Protein AF-A0A4Q4TX69-F1 (afdb_monomer)

Radius of gyration: 21.96 Å; Cα contacts (8 Å, |Δi|>4): 348; chains: 1; bounding box: 50×47×67 Å

Sequence (257 aa):
MPTWGHREPEEFRAAAGADLGRYGSVAAESVDVEGVRQREEDGLFEATAGDRRTRTGKEVIRATGVEHAFPGIPGYAECWVSGIFYCLYYHGQEERGAASGAYWASGDTGAVVPALRVARQAPRMADEIAKFAKAPERARIPRTSTTAWGGTRGVPGSQAEDEASEARCWRGQLGLEPTPAGTTIRAHPPSNQTSALCVFAVGDCAGPMRTATAAPHSGMCTGGSTPSRIQAESYGQRAMFWLCCLMTRNRGKIGWA

Secondary structure (DSSP, 8-state):
-TT-TT--HHHHHHHHHHHHHTTSS-------EEEEEE-TTT--EEEEETTS-EEEES-EEE---------S-TTHHHHBTTTEES-TTTSSSTTTTEEEEEEE-SGGGGSHHHHHHHHHHGGGTEEEEEEE---SS-----SSS-EEE-PPP--TT-S-S-HHHHHS-TTTTTTPPBPTTSSSB--BTTTTB-SSTTEEE-GGGT-S---TTHHHHHHHHHHHHHHHHHHHHHTTPPPTTHHHHHHHHTTT-----

pLDDT: mean 75.39, std 20.97, range [24.08, 96.62]

Nearest PDB structures (foldseek):
  4ntc-assembly1_B  TM=8.315E-01  e=2.233E-16  Aspergillus fumigatus
  7br0-assembly1_A-2  TM=8.580E-01  e=1.621E-15  Aspergillus flavus NRRL3357
  4fk1-assembly2_C  TM=7.798E-01  e=9.271E-10  Bacillus anthracis str. 'Ames Ancestor'
  4fk1-assembly1_B  TM=7.683E-01  e=1.522E-09  Bacillus anthracis str. 'Ames Ancestor'
  2a87-assembly1_B  TM=6.230E-01  e=4.057E-08  Mycobacterium tuberculosis

Solvent-accessible surface area (backbone atoms only — not comparable to full-atom values): 15222 Å² total; per-residue (Å²): 101,87,98,54,75,98,56,62,71,64,58,54,53,51,52,53,51,56,60,50,60,73,69,75,83,63,88,86,78,97,69,58,60,57,39,46,43,72,41,86,90,80,62,34,34,40,35,33,30,75,89,73,48,75,48,78,37,81,59,46,76,45,65,86,39,77,81,84,57,77,70,98,43,74,65,46,78,79,29,48,82,75,39,27,41,79,46,76,86,84,42,45,77,89,47,49,75,30,74,33,28,31,37,38,48,39,43,66,24,47,41,71,68,51,33,51,53,49,64,69,50,48,66,75,23,14,82,37,77,46,79,45,63,86,53,98,85,74,72,77,73,72,92,58,91,52,41,34,33,46,49,53,68,69,64,93,79,63,96,64,69,49,70,68,59,51,48,62,40,43,45,69,64,58,65,52,45,56,35,97,84,63,82,29,42,38,40,43,78,75,46,18,38,35,80,37,85,60,32,29,34,24,26,42,30,27,41,92,63,73,39,88,55,49,22,58,52,42,43,48,39,23,64,64,45,56,54,50,39,58,50,20,57,73,71,76,43,83,35,87,73,55,60,65,58,50,63,67,75,39,82,84,71,75,77,88,127

Foldseek 3Di:
DPPCPPHDPVVVVVVVVVVVVVPVPDDDDDFQWQAWAQDPPPRWIWTQTPVRDIDTGNFAEAAPADDFDFDPAPCGVVCDPVQEAQDCVNDQVVQAAAQEEEEECAAPNVDPVNVVVCVVSVVRRHVYYYYDYDDPPDDHDDPPNYRYYDDGHLDPDPPDPPVVVVSSVNCVNQVFDADPSNQATAADPPQQATLGPSYHYFANRHDPPRDPVRRVNSVVSNVVQNVQCVVCVVVVHDRPPPVVNVVVVPPPDDDDD

Mean predicted aligned error: 10.72 Å

Structure (mmCIF, N/CA/C/O backbone):
data_AF-A0A4Q4TX69-F1
#
_entry.id   AF-A0A4Q4TX69-F1
#
loop_
_atom_site.group_PDB
_atom_site.id
_atom_site.type_symbol
_atom_site.label_atom_id
_atom_site.label_alt_id
_atom_site.label_comp_id
_atom_site.label_asym_id
_atom_site.label_entity_id
_atom_site.label_seq_id
_atom_site.pdbx_PDB_ins_code
_atom_site.Cartn_x
_atom_site.Cartn_y
_atom_site.Cartn_z
_atom_site.occupancy
_atom_site.B_iso_or_equiv
_atom_site.auth_seq_id
_atom_site.auth_comp_id
_atom_site.auth_asym_id
_atom_site.auth_atom_id
_atom_site.pdbx_PDB_model_num
ATOM 1 N N . MET A 1 1 ? 11.731 -9.017 0.593 1.00 81.06 1 MET A N 1
ATOM 2 C CA . MET A 1 1 ? 11.262 -10.112 1.463 1.00 81.06 1 MET A CA 1
ATOM 3 C C . MET A 1 1 ? 12.144 -11.317 1.196 1.00 81.06 1 MET A C 1
ATOM 5 O O . MET A 1 1 ? 12.252 -11.682 0.029 1.00 81.06 1 MET A O 1
ATOM 9 N N . PRO A 1 2 ? 12.836 -11.884 2.200 1.00 88.62 2 PRO A N 1
ATOM 10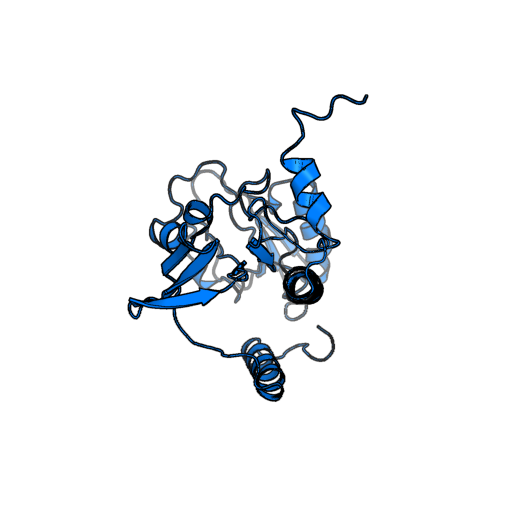 C CA . PRO A 1 2 ? 13.542 -13.155 2.022 1.00 88.62 2 PRO A CA 1
ATOM 11 C C . PRO A 1 2 ? 12.585 -14.217 1.467 1.00 88.62 2 PRO A C 1
ATOM 13 O O . PRO A 1 2 ? 11.393 -14.106 1.719 1.00 88.62 2 PRO A O 1
ATOM 16 N N . THR A 1 3 ? 13.098 -15.193 0.710 1.00 93.00 3 THR A N 1
ATOM 17 C CA . THR A 1 3 ? 12.352 -16.330 0.110 1.00 93.00 3 THR A CA 1
ATOM 18 C C . THR A 1 3 ? 11.303 -16.013 -0.971 1.00 93.00 3 THR A C 1
ATOM 20 O O . THR A 1 3 ? 10.758 -16.939 -1.568 1.00 93.00 3 THR A O 1
ATOM 23 N N . TRP A 1 4 ? 11.066 -14.737 -1.291 1.00 93.56 4 TRP A N 1
ATOM 24 C CA . TRP A 1 4 ? 10.029 -14.291 -2.241 1.00 93.56 4 TRP A CA 1
ATOM 25 C C . TRP A 1 4 ? 10.571 -13.637 -3.527 1.00 93.56 4 TRP A C 1
ATOM 27 O O . TRP A 1 4 ? 9.858 -12.887 -4.186 1.00 93.56 4 TRP A O 1
ATOM 37 N N . GLY A 1 5 ? 11.836 -13.869 -3.889 1.00 90.75 5 GLY A N 1
ATOM 38 C CA . GLY A 1 5 ? 12.382 -13.378 -5.163 1.00 90.75 5 GLY A CA 1
ATOM 39 C C . GLY A 1 5 ? 11.758 -14.096 -6.367 1.00 90.75 5 GLY A C 1
ATOM 40 O O . GLY A 1 5 ? 11.587 -15.309 -6.306 1.00 90.75 5 GLY A O 1
ATOM 41 N N . HIS A 1 6 ? 11.445 -13.357 -7.439 1.00 91.00 6 HIS A N 1
ATOM 42 C CA . HIS A 1 6 ? 10.856 -13.868 -8.694 1.00 91.00 6 HIS A CA 1
ATOM 43 C C . HIS A 1 6 ? 9.569 -14.697 -8.530 1.00 91.00 6 HIS A C 1
ATOM 45 O O . HIS A 1 6 ? 9.332 -15.638 -9.283 1.00 91.00 6 HIS A O 1
ATOM 51 N N . ARG A 1 7 ? 8.740 -14.368 -7.538 1.00 94.75 7 ARG A N 1
ATOM 52 C CA . ARG A 1 7 ? 7.422 -14.983 -7.341 1.00 94.75 7 ARG A CA 1
ATOM 53 C C . ARG A 1 7 ? 6.322 -13.964 -7.563 1.00 94.75 7 ARG A C 1
ATOM 55 O O . ARG A 1 7 ? 6.533 -12.770 -7.345 1.00 94.75 7 ARG A O 1
ATOM 62 N N . GLU A 1 8 ? 5.146 -14.452 -7.933 1.00 94.00 8 GLU A N 1
ATOM 63 C CA . GLU A 1 8 ? 3.997 -13.591 -8.173 1.00 94.00 8 GLU A CA 1
ATOM 64 C C . GLU A 1 8 ? 3.537 -12.895 -6.876 1.00 94.00 8 GLU A C 1
ATOM 66 O O . GLU A 1 8 ? 3.404 -13.545 -5.830 1.00 94.00 8 GLU A O 1
ATOM 71 N N . PRO A 1 9 ? 3.241 -11.581 -6.902 1.00 92.62 9 PRO A N 1
ATOM 72 C CA . PRO A 1 9 ? 2.746 -10.857 -5.727 1.00 92.62 9 PRO A CA 1
ATOM 73 C C . PRO A 1 9 ? 1.446 -11.438 -5.149 1.00 92.62 9 PRO A C 1
ATOM 75 O O . PRO A 1 9 ? 1.172 -11.309 -3.953 1.00 92.62 9 PRO A O 1
ATOM 78 N N . GLU A 1 10 ? 0.630 -12.078 -5.987 1.00 95.88 10 GLU A N 1
ATOM 79 C CA . GLU A 1 10 ? -0.598 -12.761 -5.572 1.00 95.88 10 GLU A CA 1
ATOM 80 C C . GLU A 1 10 ? -0.325 -13.965 -4.675 1.00 95.88 10 GLU A C 1
ATOM 82 O O . GLU A 1 10 ? -1.013 -14.131 -3.668 1.00 95.88 10 GLU A O 1
ATOM 87 N N . GLU A 1 11 ? 0.728 -14.736 -4.956 1.00 96.62 11 GLU A N 1
ATOM 88 C CA . GLU A 1 11 ? 1.132 -15.858 -4.106 1.00 96.62 11 GLU A CA 1
ATOM 89 C C . GLU A 1 11 ? 1.530 -15.381 -2.707 1.00 96.62 11 GLU A C 1
ATOM 91 O O . GLU A 1 11 ? 1.200 -16.030 -1.713 1.00 96.62 11 GLU A O 1
ATOM 96 N N . PHE A 1 12 ? 2.203 -14.229 -2.612 1.00 95.56 12 PHE A N 1
ATOM 97 C CA . PHE A 1 12 ? 2.567 -13.632 -1.327 1.00 95.56 12 PHE A CA 1
ATOM 98 C C . PHE A 1 12 ? 1.329 -13.263 -0.508 1.00 95.56 12 PHE A C 1
ATOM 100 O O . PHE A 1 12 ? 1.238 -13.609 0.671 1.00 95.56 12 PHE A O 1
ATOM 107 N N . ARG A 1 13 ? 0.349 -12.602 -1.137 1.00 94.81 13 ARG A N 1
ATOM 108 C CA . ARG A 1 13 ? -0.913 -12.231 -0.480 1.00 94.81 13 ARG A CA 1
ATOM 109 C C . ARG A 1 13 ? -1.715 -13.460 -0.055 1.00 94.81 13 ARG A C 1
ATOM 111 O O . ARG A 1 13 ? -2.227 -13.483 1.062 1.00 94.81 13 ARG A O 1
ATOM 118 N N . ALA A 1 14 ? -1.780 -14.486 -0.903 1.00 95.81 14 ALA A N 1
ATOM 119 C CA . ALA A 1 14 ? -2.464 -15.737 -0.595 1.00 95.81 14 ALA A CA 1
ATOM 120 C C . ALA A 1 14 ? -1.812 -16.471 0.588 1.00 95.81 14 ALA A C 1
ATOM 122 O O . ALA A 1 14 ? -2.510 -16.885 1.514 1.00 95.81 14 ALA A O 1
ATOM 123 N N . ALA A 1 15 ? -0.478 -16.576 0.606 1.00 96.19 15 ALA A N 1
ATOM 124 C CA . ALA A 1 15 ? 0.256 -17.190 1.711 1.00 96.19 15 ALA A CA 1
ATOM 125 C C . ALA A 1 15 ? 0.048 -16.431 3.032 1.00 96.19 15 ALA A C 1
ATOM 127 O O . ALA A 1 15 ? -0.258 -17.048 4.051 1.00 96.19 15 ALA A O 1
ATOM 128 N N . ALA A 1 16 ? 0.128 -15.096 3.006 1.00 94.56 16 ALA A N 1
ATOM 129 C CA . ALA A 1 16 ? -0.136 -14.267 4.181 1.00 94.56 16 ALA A CA 1
ATOM 130 C C . ALA A 1 16 ? -1.583 -14.424 4.689 1.00 94.56 16 ALA A C 1
ATOM 132 O O . ALA A 1 16 ? -1.809 -14.533 5.893 1.00 94.56 16 ALA A O 1
ATOM 133 N N . GLY A 1 17 ? -2.564 -14.488 3.782 1.00 94.44 17 GLY A N 1
ATOM 134 C CA . GLY A 1 17 ? -3.963 -14.749 4.130 1.00 94.44 17 GLY A CA 1
ATOM 135 C C . GLY A 1 17 ? -4.167 -16.121 4.781 1.00 94.44 17 GLY A C 1
ATOM 136 O O . GLY A 1 17 ? -4.867 -16.227 5.787 1.00 94.44 17 GLY A O 1
ATOM 137 N N . ALA A 1 18 ? -3.506 -17.161 4.263 1.00 95.25 18 ALA A N 1
ATOM 138 C CA . ALA A 1 18 ? -3.548 -18.503 4.840 1.00 95.25 18 ALA A CA 1
ATOM 139 C C . ALA A 1 18 ? -2.931 -18.557 6.249 1.00 95.25 18 ALA A C 1
ATOM 141 O O . ALA A 1 18 ? -3.460 -19.246 7.121 1.00 95.25 18 ALA A O 1
ATOM 142 N N . ASP A 1 19 ? -1.848 -17.814 6.493 1.00 95.12 19 ASP A N 1
ATOM 143 C CA . ASP A 1 19 ? -1.251 -17.697 7.826 1.00 95.12 19 ASP A CA 1
ATOM 144 C C . ASP A 1 19 ? -2.204 -17.000 8.813 1.00 9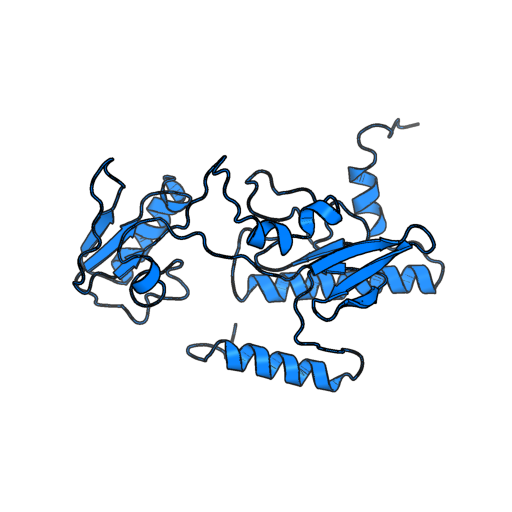5.12 19 ASP A C 1
ATOM 146 O O . ASP A 1 19 ? -2.393 -17.497 9.924 1.00 95.12 19 ASP A O 1
ATOM 150 N N . LEU A 1 20 ? -2.866 -15.907 8.407 1.00 93.94 20 LEU A N 1
ATOM 151 C CA . LEU A 1 20 ? -3.869 -15.218 9.237 1.00 93.94 20 LEU A CA 1
ATOM 152 C C . LEU A 1 20 ? -5.065 -16.120 9.574 1.00 93.94 20 LEU A C 1
ATOM 154 O O . LEU A 1 20 ? -5.552 -16.105 10.707 1.00 93.94 20 LEU A O 1
ATOM 158 N N . GLY A 1 21 ? -5.498 -16.953 8.624 1.00 92.62 21 GLY A N 1
ATOM 159 C CA . GLY A 1 21 ? -6.606 -17.892 8.805 1.00 92.62 21 GLY A CA 1
ATOM 160 C C . GLY A 1 21 ? -6.392 -18.921 9.922 1.00 92.62 21 GLY A C 1
ATOM 161 O O . GLY A 1 21 ? -7.364 -19.461 10.446 1.00 92.62 21 GLY A O 1
ATOM 162 N N . ARG A 1 22 ? -5.145 -19.164 10.354 1.00 95.06 22 ARG A N 1
ATOM 163 C CA . ARG A 1 22 ? -4.832 -20.119 11.435 1.00 95.06 22 ARG A CA 1
ATOM 164 C C . ARG A 1 22 ? -5.285 -19.662 12.821 1.00 95.06 22 ARG A C 1
ATOM 166 O O . ARG A 1 22 ? -5.424 -20.498 13.708 1.00 95.06 22 ARG A O 1
ATOM 173 N N . TYR A 1 23 ? -5.479 -18.360 13.028 1.00 93.19 23 TYR A N 1
ATOM 174 C CA . TYR A 1 23 ? -5.703 -17.797 14.364 1.00 93.19 23 TYR A CA 1
ATOM 175 C C . TYR A 1 23 ? -7.183 -17.659 14.743 1.00 93.19 23 TYR A C 1
ATOM 177 O O . TYR A 1 23 ? -7.485 -17.450 15.915 1.00 93.19 23 TYR A O 1
ATOM 185 N N . GLY A 1 24 ? -8.110 -17.744 13.781 1.00 90.62 24 GLY A N 1
ATOM 186 C CA . GLY A 1 24 ? -9.563 -17.655 14.013 1.00 90.62 24 GLY A CA 1
ATOM 187 C C . GLY A 1 24 ? -10.084 -16.302 14.529 1.00 90.62 24 GLY A C 1
ATOM 188 O O . GLY A 1 24 ? -11.291 -16.108 14.615 1.00 90.62 24 GLY A O 1
ATOM 189 N N . SER A 1 25 ? -9.199 -15.357 14.854 1.00 91.75 25 SER A N 1
ATOM 190 C CA . SER A 1 25 ? -9.514 -14.019 15.373 1.00 91.75 25 SER A CA 1
ATOM 191 C C . SER A 1 25 ? -9.548 -12.928 14.298 1.00 91.75 25 SER A C 1
ATOM 193 O O . SER A 1 25 ? -9.802 -11.765 14.607 1.00 91.75 25 SER A O 1
ATOM 195 N N . VAL A 1 26 ? -9.284 -13.292 13.041 1.00 94.56 26 VAL A N 1
ATOM 196 C CA . VAL A 1 26 ? -9.232 -12.378 11.898 1.00 94.56 26 VAL A CA 1
ATOM 197 C C . VAL A 1 26 ? -10.318 -12.765 10.903 1.00 94.56 26 VAL A C 1
ATOM 199 O O . VAL A 1 26 ? -10.333 -13.888 10.402 1.00 94.56 26 VAL A O 1
ATOM 202 N N . ALA A 1 27 ? -11.203 -11.819 10.596 1.00 92.88 27 ALA A N 1
ATOM 203 C CA . ALA A 1 27 ? -12.147 -11.921 9.490 1.00 92.88 27 ALA A CA 1
ATOM 204 C C . ALA A 1 27 ? -11.626 -11.092 8.309 1.00 92.88 27 ALA A C 1
ATOM 206 O O . ALA A 1 27 ? -11.236 -9.937 8.487 1.00 92.88 27 ALA A O 1
ATOM 207 N N . ALA A 1 28 ? -11.612 -11.684 7.116 1.00 92.06 28 ALA A N 1
ATOM 208 C CA . ALA A 1 28 ? -11.240 -11.013 5.877 1.00 92.06 28 ALA A CA 1
ATOM 209 C C . ALA A 1 28 ? -12.446 -10.977 4.936 1.00 92.06 28 ALA A C 1
ATOM 211 O O . ALA A 1 28 ? -13.099 -11.996 4.718 1.00 92.06 28 ALA A O 1
ATOM 212 N N . GLU A 1 29 ? -12.724 -9.804 4.373 1.00 91.44 29 GLU A N 1
ATOM 213 C CA . GLU A 1 29 ? -13.844 -9.571 3.465 1.00 91.44 29 GLU A CA 1
ATOM 214 C C . GLU A 1 29 ? -13.339 -8.829 2.223 1.00 91.44 29 GLU A C 1
ATOM 216 O O . GLU A 1 29 ? -12.589 -7.858 2.333 1.00 91.44 29 GLU A O 1
ATOM 221 N N . SER A 1 30 ? -13.741 -9.279 1.034 1.00 91.31 30 SER A N 1
ATOM 222 C CA . SER A 1 30 ? -13.415 -8.619 -0.235 1.00 91.31 30 SER A CA 1
ATOM 223 C C . SER A 1 30 ? -14.505 -7.612 -0.594 1.00 91.31 30 SER A C 1
ATOM 225 O O . SER A 1 30 ? -15.375 -7.897 -1.414 1.00 91.31 30 SER A O 1
ATOM 227 N N . VAL A 1 31 ? -14.472 -6.450 0.057 1.00 90.94 31 VAL A N 1
ATOM 228 C CA . VAL A 1 31 ? -15.433 -5.358 -0.147 1.00 90.94 31 VAL A CA 1
ATOM 229 C C . VAL A 1 31 ? -14.717 -4.014 -0.257 1.00 90.94 31 VAL A C 1
ATOM 231 O O . VAL A 1 31 ? -13.723 -3.775 0.430 1.00 90.94 31 VAL A O 1
ATOM 234 N N . ASP A 1 32 ? -15.238 -3.127 -1.104 1.00 89.69 32 ASP A N 1
ATOM 235 C CA . ASP A 1 32 ? -14.801 -1.731 -1.144 1.00 89.69 32 ASP A CA 1
ATOM 236 C C . ASP A 1 32 ? -15.395 -0.985 0.062 1.00 89.69 32 ASP A C 1
ATOM 238 O O . ASP A 1 32 ? -16.592 -1.082 0.336 1.00 89.69 32 ASP A O 1
ATOM 242 N N . VAL A 1 33 ? -14.559 -0.246 0.795 1.00 90.06 33 VAL A N 1
ATOM 243 C CA . VAL A 1 33 ? -14.994 0.631 1.894 1.00 90.06 33 VAL A CA 1
ATOM 244 C C . VAL A 1 33 ? -15.204 2.036 1.339 1.00 90.06 33 VAL A C 1
ATOM 246 O O . VAL A 1 33 ? -14.256 2.662 0.868 1.00 90.06 33 VAL A O 1
ATOM 249 N N . GLU A 1 34 ? -16.437 2.531 1.414 1.00 88.75 34 GLU A N 1
ATOM 250 C CA . GLU A 1 34 ? -16.853 3.833 0.871 1.00 88.75 34 GLU A CA 1
ATOM 251 C C . GLU A 1 34 ? -16.691 4.969 1.886 1.00 88.75 34 GLU A C 1
ATOM 253 O O . GLU A 1 34 ? -16.519 6.134 1.527 1.00 88.75 34 GLU A O 1
ATOM 258 N N . GLY A 1 35 ? -16.730 4.648 3.179 1.00 88.88 35 GLY A N 1
ATOM 259 C CA . GLY A 1 35 ? -16.573 5.660 4.209 1.00 88.88 35 GLY A CA 1
ATOM 260 C C . GLY A 1 35 ? -16.271 5.098 5.581 1.00 88.88 35 GLY A C 1
ATOM 261 O O . GLY A 1 35 ? -16.573 3.946 5.883 1.00 88.88 35 GLY A O 1
ATOM 262 N N . VAL A 1 36 ? -15.664 5.939 6.412 1.00 92.00 36 VAL A N 1
ATOM 263 C CA . VAL A 1 36 ? -15.366 5.652 7.812 1.00 92.00 36 VAL A CA 1
ATOM 264 C C . VAL A 1 36 ? -15.638 6.903 8.631 1.00 92.00 36 VAL A C 1
ATOM 266 O O . VAL A 1 36 ? -15.120 7.978 8.334 1.00 92.00 36 VAL A O 1
ATOM 269 N N . ARG A 1 37 ? -16.420 6.754 9.698 1.00 92.25 37 ARG A N 1
ATOM 270 C CA . ARG A 1 37 ? -16.739 7.832 10.641 1.00 92.25 37 ARG A CA 1
ATOM 271 C C . ARG A 1 37 ? -16.581 7.356 12.077 1.00 92.25 37 ARG A C 1
ATOM 273 O O . ARG A 1 37 ? -16.709 6.166 12.355 1.00 92.25 37 ARG A O 1
ATOM 280 N N . GLN A 1 38 ? -16.351 8.286 12.994 1.00 92.25 38 GLN A N 1
ATOM 281 C CA . GLN A 1 38 ? -16.456 8.009 14.424 1.00 92.25 38 GLN A CA 1
ATOM 282 C C . GLN A 1 38 ? -17.886 8.305 14.894 1.00 92.25 38 GLN A C 1
ATOM 284 O O . GLN A 1 38 ? -18.452 9.342 14.549 1.00 92.25 38 GLN A O 1
ATOM 289 N N . ARG A 1 39 ? -18.488 7.389 15.652 1.00 92.19 39 ARG A N 1
ATOM 290 C CA . ARG A 1 39 ? -19.802 7.571 16.272 1.00 92.19 39 ARG A CA 1
ATOM 291 C C . ARG A 1 39 ? -19.666 8.405 17.542 1.00 92.19 39 ARG A C 1
ATOM 293 O O . ARG A 1 39 ? -18.788 8.156 18.361 1.00 92.19 39 ARG A O 1
ATOM 300 N N . GLU A 1 40 ? -20.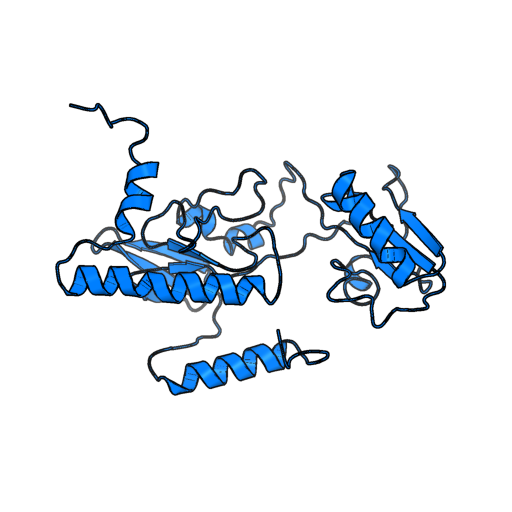559 9.374 17.713 1.00 88.56 40 GLU A N 1
ATOM 301 C CA . GLU A 1 40 ? -20.551 10.268 18.879 1.00 88.56 40 GLU A CA 1
ATOM 302 C C . GLU A 1 40 ? -21.040 9.574 20.159 1.00 88.56 40 GLU A C 1
ATOM 304 O O . GLU A 1 40 ? -20.576 9.895 21.248 1.00 88.56 40 GLU A O 1
ATOM 309 N N . GLU A 1 41 ? -21.948 8.604 20.026 1.00 88.50 41 GLU A N 1
ATOM 310 C CA . GLU A 1 41 ? -22.631 7.946 21.150 1.00 88.50 41 GLU A CA 1
ATOM 311 C C . GLU A 1 41 ? -21.697 7.087 22.014 1.00 88.50 41 GLU A C 1
ATOM 313 O O . GLU A 1 41 ? -21.787 7.111 23.239 1.00 88.50 41 GLU A O 1
ATOM 318 N N . ASP A 1 42 ? -20.814 6.312 21.379 1.00 88.38 42 ASP A N 1
ATOM 319 C CA . ASP A 1 42 ? -19.947 5.333 22.046 1.00 88.38 42 ASP A CA 1
ATOM 320 C C . ASP A 1 42 ? -18.466 5.444 21.654 1.00 88.38 42 ASP A C 1
ATOM 322 O O . ASP A 1 42 ? -17.625 4.701 22.162 1.00 88.38 42 ASP A O 1
ATOM 326 N N . GLY A 1 43 ? -18.127 6.379 20.763 1.00 87.06 43 GLY A N 1
ATOM 327 C CA . GLY A 1 43 ? -16.762 6.613 20.304 1.00 87.06 43 GLY A CA 1
ATOM 328 C C . GLY A 1 43 ? -16.208 5.538 19.365 1.00 87.06 43 GLY A C 1
ATOM 329 O O . GLY A 1 43 ? -15.034 5.639 18.993 1.00 87.06 43 GLY A O 1
ATOM 330 N N . LEU A 1 44 ? -17.006 4.534 18.974 1.00 93.44 44 LEU A N 1
ATOM 331 C CA . LEU A 1 44 ? -16.589 3.499 18.028 1.00 93.44 44 LEU A CA 1
ATOM 332 C C . LEU A 1 44 ? -16.485 4.058 16.609 1.00 93.44 44 LEU A C 1
ATOM 334 O O . LEU A 1 44 ? -17.196 4.982 16.218 1.00 93.44 44 LEU A O 1
ATOM 338 N N . PHE A 1 45 ? -15.623 3.453 15.805 1.00 94.62 45 PHE A N 1
ATOM 339 C CA . PHE A 1 45 ? -15.567 3.706 14.374 1.00 94.62 45 PHE A CA 1
ATOM 340 C C . PHE A 1 45 ? -16.564 2.818 13.654 1.00 94.62 45 PHE A C 1
ATOM 342 O O . PHE A 1 45 ? -16.690 1.639 13.973 1.00 94.62 45 PHE A O 1
ATOM 349 N N . GLU A 1 46 ? -17.234 3.384 12.662 1.00 95.56 46 GLU A N 1
ATOM 350 C CA . GLU A 1 46 ? -18.130 2.687 11.755 1.00 95.56 46 GLU A CA 1
ATOM 351 C C . GLU A 1 46 ? -17.606 2.853 10.329 1.00 95.56 46 GLU A C 1
ATOM 353 O O . GLU A 1 46 ? -17.447 3.978 9.850 1.00 95.56 4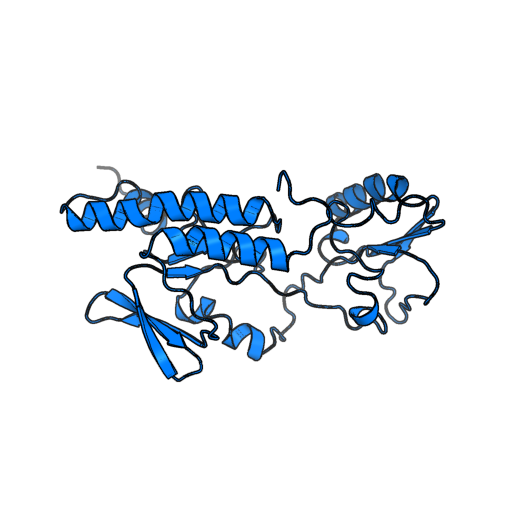6 GLU A O 1
ATOM 358 N N . ALA A 1 47 ? -17.320 1.731 9.673 1.00 94.12 47 ALA A N 1
ATOM 359 C CA . ALA A 1 47 ? -16.959 1.668 8.265 1.00 94.12 47 ALA A CA 1
ATOM 360 C C . ALA A 1 47 ? -18.162 1.196 7.443 1.00 94.12 47 ALA A C 1
ATOM 362 O O . ALA A 1 47 ? -18.759 0.168 7.770 1.00 94.12 47 ALA A O 1
ATOM 363 N N . THR A 1 48 ? -18.487 1.919 6.376 1.00 93.25 48 THR A N 1
ATOM 364 C CA . THR A 1 48 ? -19.539 1.570 5.415 1.00 93.25 48 THR A CA 1
ATOM 365 C C . THR A 1 48 ? -18.903 0.913 4.199 1.00 93.25 48 THR A C 1
ATOM 367 O O . THR A 1 48 ? -18.048 1.511 3.544 1.00 93.25 48 THR A O 1
ATOM 370 N N . ALA A 1 49 ? -19.307 -0.320 3.907 1.00 89.19 49 ALA A N 1
ATOM 371 C CA . ALA A 1 49 ? -18.892 -1.046 2.713 1.00 89.19 49 ALA A CA 1
ATOM 372 C C . ALA A 1 49 ? -19.848 -0.779 1.537 1.00 89.19 49 ALA A C 1
ATOM 374 O O . ALA A 1 49 ? -20.995 -0.381 1.744 1.00 89.19 49 ALA A O 1
ATOM 375 N N . GLY A 1 50 ? -19.400 -1.036 0.306 1.00 83.31 50 GLY A N 1
ATOM 376 C CA . GLY A 1 50 ? -20.186 -0.808 -0.917 1.00 83.31 50 GLY A CA 1
ATOM 377 C C . GLY A 1 50 ? -21.447 -1.670 -1.047 1.00 83.31 50 GLY A C 1
ATOM 378 O O . GLY A 1 50 ? -22.349 -1.360 -1.821 1.00 83.31 50 GLY A O 1
ATOM 379 N N . ASP A 1 51 ? -21.575 -2.721 -0.233 1.00 84.94 51 ASP A N 1
ATOM 380 C CA . ASP A 1 51 ? -22.816 -3.488 -0.067 1.00 84.94 51 ASP A CA 1
ATOM 381 C C . ASP A 1 51 ? -23.817 -2.824 0.908 1.00 84.94 51 ASP A C 1
ATOM 383 O O . ASP A 1 51 ? -24.849 -3.409 1.249 1.00 84.94 51 ASP A O 1
ATOM 387 N N . ARG A 1 52 ? -23.512 -1.598 1.359 1.00 83.12 52 ARG A N 1
ATOM 388 C CA . ARG A 1 52 ? -24.210 -0.801 2.379 1.00 83.12 52 ARG A CA 1
ATOM 389 C C . ARG A 1 52 ? -24.252 -1.423 3.771 1.00 83.12 52 ARG A C 1
ATOM 391 O O . ARG A 1 52 ? -24.980 -0.928 4.634 1.00 83.12 52 ARG A O 1
ATOM 398 N N . ARG A 1 53 ? -23.494 -2.488 4.031 1.00 90.88 53 ARG A N 1
ATOM 399 C CA . ARG A 1 53 ? -23.341 -3.013 5.388 1.00 90.88 53 ARG A CA 1
ATOM 400 C C . ARG A 1 53 ? -22.288 -2.208 6.135 1.00 90.88 53 ARG A C 1
ATOM 402 O O . ARG A 1 53 ? -21.331 -1.701 5.553 1.00 90.88 53 ARG A O 1
ATOM 409 N N . THR A 1 54 ? -22.451 -2.136 7.450 1.00 93.38 54 THR A N 1
ATOM 410 C CA . THR A 1 54 ? -21.511 -1.447 8.332 1.00 93.38 54 THR A CA 1
ATOM 411 C C . THR A 1 54 ? -20.684 -2.431 9.153 1.00 93.38 54 THR A C 1
ATOM 413 O O . THR A 1 54 ? -21.114 -3.550 9.458 1.00 93.38 54 THR A O 1
ATOM 416 N N . ARG A 1 55 ? -19.458 -2.033 9.498 1.00 94.19 55 ARG A N 1
ATOM 417 C CA . ARG A 1 55 ? -18.584 -2.729 10.450 1.00 94.19 55 ARG A CA 1
ATOM 418 C C . ARG A 1 55 ? -18.152 -1.748 11.520 1.00 94.19 55 ARG A C 1
ATOM 420 O O . ARG A 1 55 ? -17.735 -0.638 11.203 1.00 94.19 55 ARG A O 1
ATOM 427 N N . THR A 1 56 ? -18.239 -2.165 12.776 1.00 95.81 56 THR A N 1
ATOM 428 C CA . THR A 1 56 ? -17.848 -1.331 13.913 1.00 95.81 56 THR A CA 1
ATOM 429 C C . THR A 1 56 ? -16.553 -1.821 14.542 1.00 95.81 56 THR A C 1
ATOM 431 O O . THR A 1 56 ? -16.374 -3.024 14.725 1.00 95.81 56 THR A O 1
ATOM 434 N N . GLY A 1 57 ? -15.677 -0.898 14.931 1.00 94.31 57 GLY A N 1
ATOM 435 C CA . GLY A 1 57 ? -14.405 -1.208 15.581 1.00 94.31 57 GLY A CA 1
ATOM 436 C C . GLY A 1 57 ? -13.968 -0.123 16.562 1.00 94.31 57 GLY A C 1
ATOM 437 O O . GLY A 1 57 ? -14.398 1.023 16.475 1.00 94.31 57 GLY A O 1
ATOM 438 N N . LYS A 1 58 ? -13.101 -0.479 17.515 1.00 93.38 58 LYS A N 1
ATOM 439 C CA . LYS A 1 58 ? -12.519 0.485 18.471 1.00 93.38 58 LYS A CA 1
ATOM 440 C C . LYS A 1 58 ? -11.398 1.329 17.861 1.00 93.38 58 LYS A C 1
ATOM 442 O O . LYS A 1 58 ? -11.119 2.428 18.333 1.00 93.38 58 LYS A O 1
ATOM 447 N N . GLU A 1 59 ? -10.745 0.795 16.836 1.00 93.69 59 GLU A N 1
ATOM 448 C CA . GLU A 1 59 ? -9.583 1.384 16.179 1.00 93.69 59 GLU A CA 1
ATOM 449 C C . GLU A 1 59 ? -9.659 1.145 14.672 1.00 93.69 59 GLU A C 1
ATOM 451 O O . GLU A 1 59 ? -10.305 0.200 14.215 1.00 93.69 59 GLU A O 1
ATOM 456 N N . VAL A 1 60 ? -8.982 2.001 13.907 1.00 94.50 60 VAL A N 1
ATOM 457 C CA . VAL A 1 60 ? -8.941 1.943 12.444 1.00 94.50 60 VAL A CA 1
ATOM 458 C C . VAL A 1 60 ? -7.494 1.963 11.978 1.00 94.50 60 VAL A C 1
ATOM 460 O O . VAL A 1 60 ? -6.736 2.868 12.322 1.00 94.50 60 VAL A O 1
ATOM 463 N N . ILE A 1 61 ? -7.119 0.987 11.153 1.00 94.44 61 ILE A N 1
ATOM 464 C CA . ILE A 1 61 ? -5.811 0.936 10.496 1.00 94.44 61 ILE A CA 1
ATOM 465 C C . ILE A 1 61 ? -6.033 1.109 8.997 1.00 94.44 61 ILE A C 1
ATOM 467 O O . ILE A 1 61 ? -6.629 0.256 8.343 1.00 94.44 61 ILE A O 1
ATOM 471 N N . ARG A 1 62 ? -5.534 2.208 8.436 1.00 92.25 62 ARG A N 1
ATOM 472 C CA . ARG A 1 62 ? -5.545 2.443 6.996 1.00 92.25 62 ARG A CA 1
ATOM 473 C C . ARG A 1 62 ? -4.291 1.852 6.359 1.00 92.25 62 ARG A C 1
ATOM 475 O O . ARG A 1 62 ? -3.184 2.308 6.626 1.00 92.25 62 ARG A O 1
ATOM 482 N N . ALA A 1 63 ? -4.489 0.865 5.492 1.00 92.69 63 ALA A N 1
ATOM 483 C CA . ALA A 1 63 ? -3.435 0.171 4.750 1.00 92.69 63 ALA A CA 1
ATOM 484 C C . ALA A 1 63 ? -3.745 0.120 3.240 1.00 92.69 63 ALA A C 1
ATOM 486 O O . ALA A 1 63 ? -3.461 -0.868 2.572 1.00 92.69 63 ALA A O 1
ATOM 487 N N . THR A 1 64 ? -4.379 1.169 2.703 1.00 89.62 64 THR A N 1
ATOM 488 C CA . THR A 1 64 ? -4.941 1.176 1.339 1.00 89.62 64 THR A CA 1
ATOM 489 C C . THR A 1 64 ? -3.913 1.346 0.221 1.00 89.62 64 THR A C 1
ATOM 491 O O . THR A 1 64 ? -4.265 1.244 -0.947 1.00 89.62 64 THR A O 1
ATOM 494 N N . GLY A 1 65 ? -2.645 1.585 0.557 1.00 87.56 65 GLY A N 1
ATOM 495 C CA . GLY A 1 65 ? -1.609 1.835 -0.439 1.00 87.56 65 GLY A CA 1
ATOM 496 C C . GLY A 1 65 ? -1.786 3.180 -1.151 1.00 87.56 65 GLY A C 1
ATOM 497 O O . GLY A 1 65 ? -2.360 4.122 -0.601 1.00 87.56 65 GLY A O 1
ATOM 498 N N . VAL A 1 66 ? -1.240 3.284 -2.359 1.00 83.00 66 VAL A N 1
ATOM 499 C CA . VAL A 1 66 ? -1.333 4.471 -3.219 1.00 83.00 66 VAL A CA 1
ATOM 500 C C . VAL A 1 66 ? -1.522 4.048 -4.668 1.00 83.00 66 VAL A C 1
ATOM 502 O O . VAL A 1 66 ? -1.168 2.933 -5.045 1.00 83.00 66 VAL A O 1
ATOM 505 N N . GLU A 1 67 ? -1.997 4.977 -5.486 1.00 82.00 67 GLU A N 1
ATOM 506 C CA . GLU A 1 67 ? -2.090 4.806 -6.931 1.00 82.00 67 GLU A CA 1
ATOM 507 C C . GLU A 1 67 ? -1.061 5.686 -7.647 1.00 82.00 67 GLU A C 1
ATOM 509 O O . GLU A 1 67 ? -0.641 6.740 -7.154 1.00 82.00 67 GLU A O 1
ATOM 514 N N . HIS A 1 68 ? -0.618 5.233 -8.818 1.00 76.31 68 HIS A N 1
ATOM 515 C CA . HIS A 1 68 ? 0.312 5.983 -9.649 1.00 76.31 68 HIS A CA 1
ATOM 516 C C . HIS A 1 68 ? -0.456 6.890 -10.612 1.00 76.31 68 HIS A C 1
ATOM 518 O O . HIS A 1 68 ? -1.158 6.414 -11.498 1.00 76.31 68 HIS A O 1
ATOM 524 N N . ALA A 1 69 ? -0.255 8.203 -10.492 1.00 76.06 69 ALA A N 1
ATOM 525 C CA . ALA A 1 69 ? -0.748 9.159 -11.476 1.00 76.06 69 ALA A CA 1
ATOM 526 C C . ALA A 1 69 ? 0.159 9.158 -12.717 1.00 76.06 69 ALA A C 1
ATOM 528 O O . ALA A 1 69 ? 1.308 9.623 -12.670 1.00 76.06 69 ALA A O 1
ATOM 529 N N . PHE A 1 70 ? -0.353 8.635 -13.832 1.00 78.56 70 PHE A N 1
ATOM 530 C CA . PHE A 1 70 ? 0.386 8.584 -15.092 1.00 78.56 70 PHE A CA 1
ATOM 531 C C . PHE A 1 70 ? 0.403 9.949 -15.795 1.00 78.56 70 PHE A C 1
ATOM 533 O O . PHE A 1 70 ? -0.603 10.662 -15.822 1.00 78.56 70 PHE A O 1
ATOM 540 N N . PRO A 1 71 ? 1.538 10.358 -16.389 1.00 74.94 71 PRO A N 1
ATOM 541 C CA . PRO A 1 71 ? 1.560 11.518 -17.263 1.00 74.94 71 PRO A CA 1
ATOM 542 C C . PRO A 1 71 ? 0.771 11.219 -18.547 1.00 74.94 71 PRO A C 1
ATOM 544 O O . PRO A 1 71 ? 0.820 10.108 -19.065 1.00 74.94 71 PRO A O 1
ATOM 547 N N . GLY A 1 72 ? 0.111 12.235 -19.112 1.00 76.31 72 GLY A N 1
ATOM 548 C CA . GLY A 1 72 ? -0.594 12.150 -20.401 1.00 76.31 72 GLY A CA 1
ATOM 549 C C . GLY A 1 72 ? 0.343 12.055 -21.613 1.00 76.31 72 GLY A C 1
ATOM 550 O O . GLY A 1 72 ? 0.230 12.842 -22.549 1.00 76.31 72 GLY A O 1
ATOM 551 N N . ILE A 1 73 ? 1.326 11.157 -21.564 1.00 78.19 73 ILE A N 1
ATOM 552 C CA . ILE A 1 73 ? 2.256 10.861 -22.652 1.00 78.19 73 ILE A CA 1
ATOM 553 C C . ILE A 1 73 ? 1.705 9.635 -23.393 1.00 78.19 73 ILE A C 1
ATOM 555 O O . ILE A 1 73 ? 1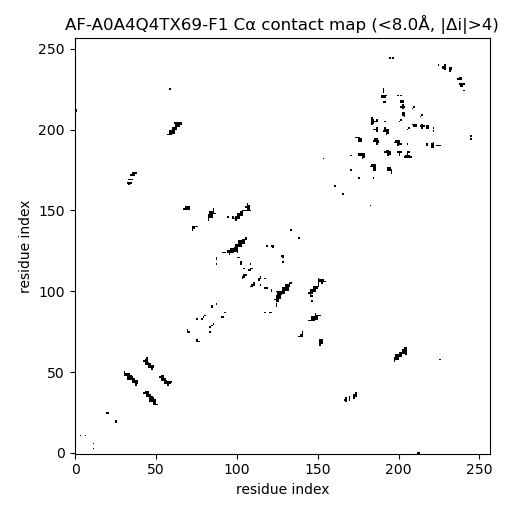.553 8.584 -22.767 1.00 78.19 73 ILE A O 1
ATOM 559 N N . PRO A 1 74 ? 1.419 9.732 -24.704 1.00 80.94 74 PRO A N 1
ATOM 560 C CA . PRO A 1 74 ? 0.964 8.582 -25.480 1.00 80.94 74 PRO A CA 1
ATOM 561 C C . PRO A 1 74 ? 1.950 7.411 -25.376 1.00 80.94 74 PRO A C 1
ATOM 563 O O . PRO A 1 74 ? 3.150 7.606 -25.587 1.00 80.94 74 PRO A O 1
ATOM 566 N N . GLY A 1 75 ? 1.455 6.212 -25.067 1.00 81.38 75 GLY A N 1
ATOM 567 C CA . GLY A 1 75 ? 2.282 5.018 -24.879 1.00 81.38 75 GLY A CA 1
ATOM 568 C C . GLY A 1 75 ? 2.801 4.809 -23.451 1.00 81.38 75 GLY A C 1
ATOM 569 O O . GLY A 1 75 ? 3.408 3.777 -23.186 1.00 81.38 75 GLY A O 1
ATOM 570 N N . TYR A 1 76 ? 2.618 5.761 -22.524 1.00 83.06 76 TYR A N 1
ATOM 571 C CA . TYR A 1 76 ? 3.153 5.616 -21.164 1.00 83.06 76 TYR A CA 1
ATOM 572 C C . TYR A 1 76 ? 2.452 4.507 -20.382 1.00 83.06 76 TYR A C 1
ATOM 574 O O . TYR A 1 76 ? 3.122 3.687 -19.763 1.00 83.06 76 TYR A O 1
ATOM 582 N N . ALA A 1 77 ? 1.118 4.487 -20.392 1.00 84.12 77 ALA A N 1
ATOM 583 C CA . ALA A 1 77 ? 0.345 3.517 -19.620 1.00 84.12 77 ALA A CA 1
ATOM 584 C C . ALA A 1 77 ? 0.571 2.088 -20.137 1.00 84.12 77 ALA A C 1
ATOM 586 O O . ALA A 1 77 ? 0.676 1.155 -19.353 1.00 84.12 77 ALA A O 1
ATOM 587 N N . GLU A 1 78 ? 0.716 1.934 -21.452 1.00 85.88 78 GLU A N 1
ATOM 588 C CA . GLU A 1 78 ? 0.969 0.659 -22.122 1.00 85.88 78 GLU A CA 1
ATOM 589 C C . GLU A 1 78 ? 2.378 0.120 -21.839 1.00 85.88 78 GLU A C 1
ATOM 591 O O . GLU A 1 78 ? 2.584 -1.093 -21.779 1.00 85.88 78 GLU A O 1
ATOM 596 N N . CYS A 1 79 ? 3.347 1.020 -21.657 1.00 83.81 79 CYS A N 1
ATOM 597 C CA . CYS A 1 79 ? 4.718 0.663 -21.308 1.00 83.81 79 CYS A CA 1
ATOM 598 C C . CYS A 1 79 ? 4.947 0.563 -19.790 1.00 83.81 79 CYS A C 1
ATOM 600 O O . CYS A 1 79 ? 6.008 0.100 -19.376 1.00 83.81 79 CYS A O 1
ATOM 602 N N . TRP A 1 80 ? 4.011 1.001 -18.940 1.00 83.31 80 TRP A N 1
ATOM 603 C CA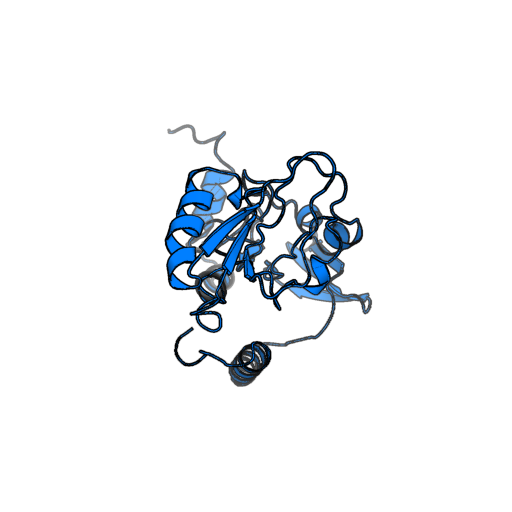 . TRP A 1 80 ? 4.145 0.885 -17.485 1.00 83.31 80 TRP A CA 1
ATOM 604 C C . TRP A 1 80 ? 4.332 -0.582 -17.087 1.00 83.31 80 TRP A C 1
ATOM 606 O O . TRP A 1 80 ? 3.635 -1.449 -17.603 1.00 83.31 80 TRP A O 1
ATOM 616 N N . VAL A 1 81 ? 5.309 -0.855 -16.216 1.00 80.06 81 VAL A N 1
ATOM 617 C CA . VAL A 1 81 ? 5.748 -2.185 -15.734 1.00 80.06 81 VAL A CA 1
ATOM 618 C C . VAL A 1 81 ? 6.210 -3.200 -16.792 1.00 80.06 81 VAL A C 1
ATOM 620 O O . VAL A 1 81 ? 6.690 -4.264 -16.417 1.00 80.06 81 VAL A O 1
ATOM 623 N N . SER A 1 82 ? 6.147 -2.876 -18.085 1.00 80.56 82 SER A N 1
ATOM 624 C CA . SER A 1 82 ? 6.652 -3.716 -19.185 1.00 80.56 82 SER A CA 1
ATOM 625 C C . SER A 1 82 ? 7.931 -3.165 -19.826 1.00 80.56 82 SER A C 1
ATOM 627 O O . SER A 1 82 ? 8.770 -3.922 -20.296 1.00 80.56 82 SER A O 1
ATOM 629 N N . GLY A 1 83 ? 8.099 -1.844 -19.819 1.00 79.00 83 GLY A N 1
ATOM 630 C CA . GLY A 1 83 ? 9.316 -1.158 -20.260 1.00 79.00 83 GLY A CA 1
ATOM 631 C C . GLY A 1 83 ? 9.567 0.162 -19.532 1.00 79.00 83 GLY A C 1
ATOM 632 O O . GLY A 1 83 ? 10.635 0.748 -19.681 1.00 79.00 83 GLY A O 1
ATOM 633 N N . ILE A 1 84 ? 8.600 0.636 -18.739 1.00 84.38 84 ILE A N 1
ATOM 634 C CA . ILE A 1 84 ? 8.718 1.772 -17.834 1.00 84.38 84 ILE A CA 1
ATOM 635 C C . ILE A 1 84 ? 8.686 1.273 -16.399 1.00 84.38 84 ILE A C 1
ATOM 637 O O . ILE A 1 84 ? 7.660 0.779 -15.930 1.00 84.38 84 ILE A O 1
ATOM 641 N N . PHE A 1 85 ? 9.780 1.477 -15.673 1.00 83.69 85 PHE A N 1
ATOM 642 C CA . PHE A 1 85 ? 9.882 1.050 -14.282 1.00 83.69 85 PHE A CA 1
ATOM 643 C C . PHE A 1 85 ? 10.010 2.235 -13.329 1.00 83.69 85 PHE A C 1
ATOM 645 O O . PHE A 1 85 ? 10.763 3.181 -13.572 1.00 83.69 85 PHE A O 1
ATOM 652 N N . TYR A 1 86 ? 9.298 2.151 -12.203 1.00 77.62 86 TYR A N 1
ATOM 653 C CA . TYR A 1 86 ? 9.329 3.176 -11.157 1.00 77.62 86 TYR A CA 1
ATOM 654 C C . TYR A 1 86 ? 10.544 3.044 -10.225 1.00 77.62 86 TYR A C 1
ATOM 656 O O . TYR A 1 86 ? 10.950 4.012 -9.581 1.00 77.62 86 TYR A O 1
ATOM 664 N N . CYS A 1 87 ? 11.116 1.840 -10.110 1.00 82.00 87 CYS A N 1
ATOM 665 C CA . CYS A 1 87 ? 12.171 1.539 -9.151 1.00 82.00 87 CYS A CA 1
ATOM 666 C C . CYS A 1 87 ? 13.120 0.445 -9.656 1.00 82.00 87 CYS A C 1
ATOM 668 O O . CYS A 1 87 ? 12.729 -0.704 -9.858 1.00 82.00 87 CYS A O 1
ATOM 670 N N . LEU A 1 88 ? 14.400 0.812 -9.743 1.00 82.88 88 LEU A N 1
ATOM 671 C CA . LEU A 1 88 ? 15.521 -0.023 -10.192 1.00 82.88 88 LEU A CA 1
ATOM 672 C C . LEU A 1 88 ? 15.915 -1.166 -9.235 1.00 82.88 88 LEU A C 1
ATOM 674 O O . LEU A 1 88 ? 16.836 -1.928 -9.517 1.00 82.88 88 LEU A O 1
ATOM 678 N N . TYR A 1 89 ? 15.282 -1.243 -8.062 1.00 84.38 89 TYR A N 1
ATOM 679 C CA . TYR A 1 89 ? 15.487 -2.344 -7.117 1.00 84.38 89 TYR A CA 1
ATOM 680 C C . TYR A 1 89 ? 14.503 -3.495 -7.335 1.00 84.38 89 TYR A C 1
ATOM 682 O O . TYR A 1 89 ? 14.820 -4.619 -6.963 1.00 84.38 89 TYR A O 1
ATOM 690 N N . TYR A 1 90 ? 13.319 -3.207 -7.887 1.00 82.88 90 TYR A N 1
ATOM 691 C CA . TYR A 1 90 ? 12.312 -4.223 -8.212 1.00 82.88 90 TYR A CA 1
ATOM 692 C C . TYR A 1 90 ? 12.455 -4.734 -9.633 1.00 82.88 90 TYR A C 1
ATOM 694 O O . TYR A 1 90 ? 12.225 -5.908 -9.878 1.00 82.88 90 TYR A O 1
ATOM 702 N N . HIS A 1 91 ? 12.830 -3.837 -10.540 1.00 79.62 91 HIS A N 1
ATOM 703 C CA . HIS A 1 91 ? 13.015 -4.127 -11.949 1.00 79.62 91 HIS A CA 1
ATOM 704 C C . HIS A 1 91 ? 14.386 -3.639 -12.394 1.00 79.62 91 HIS A C 1
ATOM 706 O O . HIS A 1 91 ? 14.939 -2.697 -11.825 1.00 79.62 91 HIS A O 1
ATOM 712 N N . GLY A 1 92 ? 14.918 -4.252 -13.444 1.00 79.81 92 GLY A N 1
ATOM 713 C CA . GLY A 1 92 ? 16.159 -3.832 -14.089 1.00 79.81 92 GLY A CA 1
ATOM 714 C C . GLY A 1 92 ? 17.273 -4.860 -13.983 1.00 79.81 92 GLY A C 1
ATOM 715 O O . GLY A 1 92 ? 18.143 -4.876 -14.843 1.00 79.81 92 GLY A O 1
ATOM 716 N N . GLN A 1 93 ? 17.225 -5.761 -12.996 1.00 85.69 93 GLN A N 1
ATOM 717 C CA . GLN A 1 93 ? 18.142 -6.902 -12.959 1.00 85.69 93 GLN A CA 1
ATOM 718 C C . GLN A 1 93 ? 17.902 -7.830 -14.158 1.00 85.69 93 GLN A C 1
ATOM 720 O O . GLN A 1 93 ? 18.859 -8.320 -14.751 1.00 85.69 93 GLN A O 1
ATOM 725 N N . GLU A 1 94 ? 16.635 -8.027 -14.513 1.00 87.38 94 GLU A N 1
ATOM 726 C CA . GLU A 1 94 ? 16.155 -8.809 -15.653 1.00 87.38 94 GLU A CA 1
ATOM 727 C C . GLU A 1 94 ? 16.513 -8.148 -16.991 1.00 87.38 94 GLU A C 1
ATOM 729 O O . GLU A 1 94 ? 16.721 -8.833 -17.984 1.00 87.38 94 GLU A O 1
ATOM 734 N N . GLU A 1 95 ? 16.663 -6.823 -16.988 1.00 83.19 95 GLU A N 1
ATOM 735 C CA . GLU A 1 95 ? 16.958 -5.993 -18.164 1.00 83.19 95 GLU A CA 1
ATOM 736 C C . GLU A 1 95 ? 18.457 -5.715 -18.341 1.00 83.19 95 GLU A C 1
ATOM 738 O O . GLU A 1 95 ? 18.856 -4.857 -19.131 1.00 83.19 95 GLU A O 1
ATOM 743 N N . ARG A 1 96 ? 19.316 -6.386 -17.566 1.00 84.31 96 ARG A N 1
ATOM 744 C CA . ARG A 1 96 ? 20.764 -6.191 -17.659 1.00 84.31 96 ARG A CA 1
ATOM 745 C C . ARG A 1 96 ? 21.287 -6.566 -19.041 1.00 84.31 96 ARG A C 1
ATOM 747 O O . ARG A 1 96 ? 21.006 -7.646 -19.549 1.00 84.31 96 ARG A O 1
ATOM 754 N N . GLY A 1 97 ? 22.146 -5.706 -19.580 1.00 82.81 97 GLY A N 1
ATOM 755 C CA . GLY A 1 97 ? 22.705 -5.869 -20.922 1.00 82.81 97 GLY A CA 1
ATOM 756 C C . GLY A 1 97 ? 21.828 -5.251 -22.010 1.00 82.81 97 GLY A C 1
ATOM 757 O O . GLY A 1 97 ? 22.062 -5.493 -23.192 1.00 82.81 97 GLY A O 1
ATOM 758 N N . ALA A 1 98 ? 20.825 -4.451 -21.635 1.00 83.44 98 ALA A N 1
ATOM 759 C CA . ALA A 1 98 ? 20.094 -3.640 -22.592 1.00 83.44 98 ALA A CA 1
ATOM 760 C C . ALA A 1 98 ? 21.051 -2.663 -23.299 1.00 83.44 98 ALA A C 1
ATOM 762 O O . ALA A 1 98 ? 21.845 -1.971 -22.663 1.00 83.44 98 ALA A O 1
ATOM 763 N N . ALA A 1 99 ? 20.941 -2.563 -24.625 1.00 79.25 99 ALA A N 1
ATOM 764 C CA . ALA A 1 99 ? 21.783 -1.659 -25.412 1.00 79.25 99 ALA A CA 1
ATOM 765 C C . ALA A 1 99 ? 21.588 -0.188 -25.007 1.00 79.25 99 ALA A C 1
ATOM 767 O O . ALA A 1 99 ? 22.517 0.613 -25.046 1.00 79.25 99 ALA A O 1
ATOM 768 N N . SER A 1 100 ? 20.367 0.175 -24.602 1.00 79.31 100 SER A N 1
ATOM 769 C CA . SER A 1 100 ? 20.059 1.516 -24.117 1.00 79.31 100 SER A CA 1
ATOM 770 C C . SER A 1 100 ? 18.958 1.504 -23.063 1.00 79.31 100 SER A C 1
ATOM 772 O O . SER A 1 100 ? 18.041 0.685 -23.090 1.00 79.31 100 SER A O 1
ATOM 774 N N . GLY A 1 101 ? 19.033 2.461 -22.149 1.00 81.19 101 GLY A N 1
ATOM 775 C CA . GLY A 1 101 ? 17.975 2.797 -21.213 1.00 81.19 101 GLY A CA 1
ATOM 776 C C . GLY A 1 101 ? 17.826 4.306 -21.118 1.00 81.19 101 GLY A C 1
ATOM 777 O O . GLY A 1 101 ? 18.646 5.072 -21.627 1.00 81.19 101 GLY A O 1
ATOM 778 N N . ALA A 1 102 ? 16.773 4.775 -20.463 1.00 78.00 102 ALA A N 1
ATOM 779 C CA . ALA A 1 102 ? 16.589 6.206 -20.319 1.00 78.00 102 ALA A CA 1
ATOM 780 C C . ALA A 1 102 ? 15.771 6.583 -19.104 1.00 78.00 102 ALA A C 1
ATOM 782 O O . ALA A 1 102 ? 14.848 5.872 -18.759 1.00 78.00 102 ALA A O 1
ATOM 783 N N . TYR A 1 103 ? 16.057 7.706 -18.453 1.00 75.00 103 TYR A N 1
ATOM 784 C CA . TYR A 1 103 ? 15.279 8.133 -17.288 1.00 75.00 103 TYR A CA 1
ATOM 785 C C . TYR A 1 103 ? 14.556 9.453 -17.514 1.00 75.00 103 TYR A C 1
ATOM 787 O O . TYR A 1 103 ? 15.042 10.357 -18.197 1.00 75.00 103 TYR A O 1
ATOM 795 N N . TRP A 1 104 ? 13.382 9.553 -16.902 1.00 73.75 104 TRP A N 1
ATOM 796 C CA . TRP A 1 104 ? 12.534 10.727 -16.921 1.00 73.75 104 TRP A CA 1
ATOM 797 C C . TRP A 1 104 ? 12.934 11.680 -15.797 1.00 73.75 104 TRP A C 1
ATOM 799 O O . TRP A 1 104 ? 12.788 11.360 -14.620 1.00 73.75 104 TRP A O 1
ATOM 809 N N . ALA A 1 105 ? 13.436 12.862 -16.146 1.00 70.88 105 ALA A N 1
ATOM 810 C CA . ALA A 1 105 ? 13.884 13.876 -15.193 1.00 70.88 105 ALA A CA 1
ATOM 811 C C . ALA A 1 105 ? 12.773 14.899 -14.887 1.00 70.88 105 ALA A C 1
ATOM 813 O O . ALA A 1 105 ? 12.905 16.087 -15.183 1.00 70.88 105 ALA A O 1
ATOM 814 N N . SER A 1 106 ? 11.650 14.439 -14.332 1.00 69.88 106 SER A N 1
ATOM 815 C CA . SER A 1 106 ? 10.534 15.292 -13.896 1.00 69.88 106 SER A CA 1
ATOM 816 C C . SER A 1 106 ? 9.847 14.703 -12.664 1.00 69.88 106 SER A C 1
ATOM 818 O O . SER A 1 106 ? 10.051 13.536 -12.347 1.00 69.88 106 SER A O 1
ATOM 820 N N . GLY A 1 107 ? 9.027 15.494 -11.967 1.00 69.81 107 GLY A N 1
ATOM 821 C CA . GLY A 1 107 ? 8.464 15.088 -10.676 1.00 69.81 107 GLY A CA 1
ATOM 822 C C . GLY A 1 107 ? 9.576 14.833 -9.655 1.00 69.81 107 GLY A C 1
ATOM 823 O O . GLY A 1 107 ? 10.550 15.588 -9.606 1.00 69.81 107 GLY A O 1
ATOM 824 N N . ASP A 1 108 ? 9.470 13.746 -8.892 1.00 66.50 108 ASP A N 1
ATOM 825 C CA . ASP A 1 108 ? 10.447 13.392 -7.851 1.00 66.50 108 ASP A CA 1
ATOM 826 C C . ASP A 1 108 ? 11.864 13.181 -8.412 1.00 66.50 108 ASP A C 1
ATOM 828 O O . ASP A 1 108 ? 12.856 13.536 -7.775 1.00 66.50 108 ASP A O 1
ATOM 832 N N . THR A 1 109 ? 11.983 12.674 -9.642 1.00 64.81 109 THR A N 1
ATOM 833 C CA . THR A 1 109 ? 13.261 12.481 -10.348 1.00 64.81 109 THR A CA 1
ATOM 834 C C . THR A 1 109 ? 13.741 13.732 -11.092 1.00 64.81 109 THR A C 1
ATOM 836 O O . THR A 1 109 ? 14.797 13.704 -11.721 1.00 64.81 109 THR A O 1
ATOM 839 N N . GLY A 1 110 ? 13.000 14.844 -11.021 1.00 68.69 110 GLY A N 1
ATOM 840 C CA . GLY A 1 110 ? 13.425 16.152 -11.530 1.00 68.69 110 GLY A CA 1
ATOM 841 C C . GLY A 1 110 ? 14.408 16.878 -10.606 1.00 68.69 110 GLY A C 1
ATOM 842 O O . GLY A 1 110 ? 15.175 17.724 -11.064 1.00 68.69 110 GLY A O 1
ATOM 843 N N . ALA A 1 111 ? 14.427 16.531 -9.316 1.00 75.81 111 ALA A N 1
ATOM 844 C CA . ALA A 1 111 ? 15.393 17.065 -8.365 1.00 75.81 111 ALA A CA 1
ATOM 845 C C . ALA A 1 111 ? 16.788 16.447 -8.572 1.00 75.81 111 ALA A C 1
ATOM 847 O O . ALA A 1 111 ? 16.929 15.273 -8.919 1.00 75.81 111 ALA A O 1
ATOM 848 N N . VAL A 1 112 ? 17.837 17.233 -8.299 1.00 77.75 112 VAL A N 1
ATOM 849 C CA . VAL A 1 112 ? 19.240 16.851 -8.555 1.00 77.75 112 VAL A CA 1
ATOM 850 C C . VAL A 1 112 ? 19.614 15.534 -7.871 1.00 77.75 112 VAL A C 1
ATOM 852 O O . VAL A 1 112 ? 20.191 14.652 -8.501 1.00 77.75 112 VAL A O 1
ATOM 855 N N . VAL A 1 113 ? 19.279 15.374 -6.589 1.00 81.50 113 VAL A N 1
ATOM 856 C CA . VAL A 1 113 ? 19.709 14.205 -5.805 1.00 81.50 113 VAL A CA 1
ATOM 857 C C . VAL A 1 113 ? 19.039 12.901 -6.279 1.00 81.50 113 VAL A C 1
ATOM 859 O O . VAL A 1 113 ? 19.768 11.943 -6.554 1.00 81.50 113 VAL A O 1
ATOM 862 N N . PRO A 1 114 ? 17.701 12.822 -6.440 1.00 76.81 114 PRO A N 1
ATOM 863 C CA . PRO A 1 114 ? 17.052 11.654 -7.041 1.00 76.81 114 PRO A CA 1
ATOM 864 C C . PRO A 1 114 ? 17.521 11.357 -8.471 1.00 76.81 114 PRO A C 1
ATOM 866 O O . PRO A 1 114 ? 17.777 10.197 -8.790 1.00 76.81 114 PRO A O 1
ATOM 869 N N . ALA A 1 115 ? 17.717 12.383 -9.308 1.00 75.12 115 ALA A N 1
ATOM 870 C CA . ALA A 1 115 ? 18.233 12.207 -10.666 1.00 75.12 115 ALA A CA 1
ATOM 871 C C . ALA A 1 115 ? 19.633 11.574 -10.670 1.00 75.12 115 ALA A C 1
ATOM 873 O O . ALA A 1 115 ? 19.884 10.622 -11.407 1.00 75.12 115 ALA A O 1
ATOM 874 N N . LEU A 1 116 ? 20.537 12.049 -9.805 1.00 82.31 116 LEU A N 1
ATOM 875 C CA . LEU A 1 116 ? 21.878 11.477 -9.656 1.00 82.31 116 LEU A CA 1
ATOM 876 C C . LEU A 1 116 ? 21.841 10.031 -9.156 1.00 82.31 116 LEU A C 1
ATOM 878 O O . LEU A 1 116 ? 22.673 9.226 -9.572 1.00 82.31 116 LEU A O 1
ATOM 882 N N . ARG A 1 117 ? 20.894 9.679 -8.277 1.00 82.19 117 ARG A N 1
ATOM 883 C CA . ARG A 1 117 ? 20.718 8.292 -7.824 1.00 82.19 117 ARG A CA 1
ATOM 884 C C . ARG A 1 117 ? 20.387 7.379 -9.003 1.00 82.19 117 ARG A C 1
ATOM 886 O O . ARG A 1 117 ? 21.071 6.374 -9.178 1.00 82.19 117 ARG A O 1
ATOM 893 N N . VAL A 1 118 ? 19.405 7.754 -9.822 1.00 78.62 118 VAL A N 1
ATOM 894 C CA . VAL A 1 118 ? 19.012 6.974 -11.006 1.00 78.62 118 VAL A CA 1
ATOM 895 C C . VAL A 1 118 ? 20.156 6.914 -12.018 1.00 78.62 118 VAL A C 1
ATOM 897 O O . VAL A 1 118 ? 20.528 5.828 -12.449 1.00 78.62 118 VAL A O 1
ATOM 900 N N . ALA A 1 119 ? 20.795 8.048 -12.317 1.00 79.12 119 ALA A N 1
ATOM 901 C CA . ALA A 1 119 ? 21.912 8.119 -13.260 1.00 79.12 119 ALA A CA 1
ATOM 902 C C . ALA A 1 119 ? 23.129 7.273 -12.841 1.00 79.12 119 ALA A C 1
ATOM 904 O O . ALA A 1 119 ? 23.881 6.824 -13.697 1.00 79.12 119 ALA A O 1
ATOM 905 N N . ARG A 1 120 ? 23.333 7.027 -11.540 1.00 85.75 120 ARG A N 1
ATOM 906 C CA . ARG A 1 120 ? 24.400 6.143 -11.031 1.00 85.75 120 ARG A CA 1
ATOM 907 C C . ARG A 1 120 ? 24.021 4.663 -11.030 1.00 85.75 120 ARG A C 1
ATOM 909 O O . ARG A 1 120 ? 24.906 3.813 -11.002 1.00 85.75 120 ARG A O 1
ATOM 916 N N . GLN A 1 121 ? 22.729 4.345 -11.006 1.00 84.62 121 GLN A N 1
ATOM 917 C CA . GLN A 1 121 ? 22.234 2.967 -11.023 1.00 84.62 121 GLN A CA 1
ATOM 918 C C . GLN A 1 121 ? 22.045 2.446 -12.447 1.00 84.62 121 GLN A C 1
ATOM 920 O O . GLN A 1 121 ? 22.381 1.298 -12.718 1.00 84.62 121 GLN A O 1
ATOM 925 N N . ALA A 1 122 ? 21.548 3.293 -13.346 1.00 80.31 122 ALA A N 1
ATOM 926 C CA . ALA A 1 122 ? 21.190 2.925 -14.708 1.00 80.31 122 ALA A CA 1
ATOM 927 C C . ALA A 1 122 ? 22.346 2.307 -15.535 1.00 80.31 122 ALA A C 1
ATOM 929 O O . ALA A 1 122 ? 22.082 1.310 -16.205 1.00 80.31 122 ALA A O 1
ATOM 930 N N . PRO A 1 123 ? 23.620 2.748 -15.417 1.00 83.62 123 PRO A N 1
ATOM 931 C CA . PRO A 1 123 ? 24.749 2.116 -16.114 1.00 83.62 123 PRO A CA 1
ATOM 932 C C . PRO A 1 123 ? 25.026 0.665 -15.702 1.00 83.62 123 PRO A C 1
ATOM 934 O O . PRO A 1 123 ? 25.834 -0.013 -16.320 1.00 83.62 123 PRO A O 1
ATOM 937 N N . ARG A 1 124 ? 24.405 0.168 -14.622 1.00 85.69 124 ARG A N 1
ATOM 938 C CA . ARG A 1 124 ? 24.482 -1.257 -14.261 1.00 85.69 124 ARG A CA 1
ATOM 939 C C . ARG A 1 124 ? 23.522 -2.126 -15.068 1.00 85.69 124 ARG A C 1
ATOM 941 O O . ARG A 1 124 ? 23.645 -3.347 -14.986 1.00 85.69 124 ARG A O 1
ATOM 948 N N . MET A 1 125 ? 22.574 -1.504 -15.767 1.00 83.25 125 MET A N 1
ATOM 949 C CA . MET A 1 125 ? 21.495 -2.171 -16.490 1.00 83.25 125 MET A CA 1
ATOM 950 C C . MET A 1 125 ? 21.654 -2.020 -18.003 1.00 83.25 125 MET A C 1
ATOM 952 O O . MET A 1 125 ? 21.451 -2.998 -18.714 1.00 83.25 125 MET A O 1
ATOM 956 N N . ALA A 1 126 ? 22.067 -0.841 -18.481 1.00 82.19 126 ALA A N 1
ATOM 957 C CA . ALA A 1 126 ? 22.250 -0.580 -19.906 1.00 82.19 126 ALA A CA 1
ATOM 958 C C . ALA A 1 126 ? 23.557 0.159 -20.219 1.00 82.19 126 ALA A C 1
ATOM 960 O O . ALA A 1 126 ? 24.042 0.937 -19.392 1.00 82.19 126 ALA A O 1
ATOM 961 N N . ASP A 1 127 ? 24.079 -0.070 -21.426 1.00 76.75 127 ASP A N 1
ATOM 962 C CA . ASP A 1 127 ? 25.351 0.493 -21.898 1.00 76.75 127 ASP A CA 1
ATOM 963 C C . ASP A 1 127 ? 25.249 2.002 -22.160 1.00 76.75 127 ASP A C 1
ATOM 965 O O . ASP A 1 127 ? 26.127 2.777 -21.771 1.00 76.75 127 ASP A O 1
ATOM 969 N N . GLU A 1 128 ? 24.137 2.441 -22.755 1.00 78.12 128 GLU A N 1
ATOM 970 C CA . GLU A 1 128 ? 23.851 3.853 -23.006 1.00 78.12 128 GLU A CA 1
ATOM 971 C C . GLU A 1 128 ? 22.633 4.334 -22.216 1.00 78.12 128 GLU A C 1
ATOM 973 O O . GLU A 1 128 ? 21.554 3.748 -22.291 1.00 78.12 128 GLU A O 1
ATOM 978 N N . ILE A 1 129 ? 22.777 5.446 -21.484 1.00 77.00 129 ILE A N 1
ATOM 979 C CA . ILE A 1 129 ? 21.681 6.044 -20.709 1.00 77.00 129 ILE A CA 1
ATOM 980 C C . ILE A 1 129 ? 21.317 7.427 -21.245 1.00 77.00 129 ILE A C 1
ATOM 982 O O . ILE A 1 129 ? 22.052 8.398 -21.056 1.00 77.00 129 ILE A O 1
ATOM 986 N N . ALA A 1 130 ? 20.129 7.538 -21.838 1.00 76.00 130 ALA A N 1
ATOM 987 C CA . ALA A 1 130 ? 19.562 8.812 -22.259 1.00 76.00 130 ALA A CA 1
ATOM 988 C C . ALA A 1 130 ? 18.790 9.502 -21.117 1.00 76.00 130 ALA A C 1
ATOM 990 O O . ALA A 1 130 ? 18.101 8.877 -20.309 1.00 76.00 130 ALA A O 1
ATOM 991 N N . LYS A 1 131 ? 18.862 10.833 -21.055 1.00 68.12 131 LYS A N 1
ATOM 992 C CA . LYS A 1 131 ? 18.008 11.643 -20.175 1.00 68.12 131 LYS A CA 1
ATOM 993 C C . LYS A 1 131 ? 1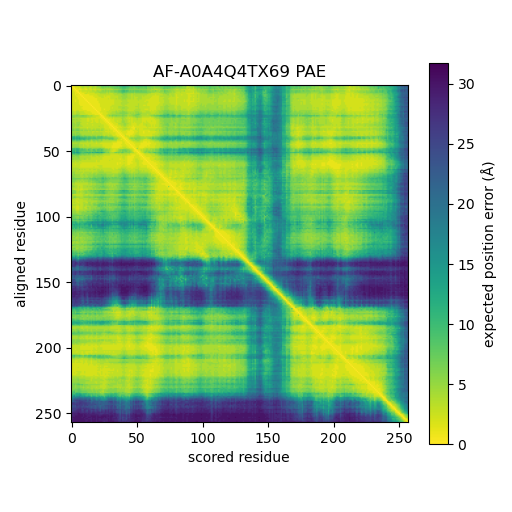6.835 12.188 -20.983 1.00 68.12 131 LYS A C 1
ATOM 995 O O . LYS A 1 131 ? 17.047 12.981 -21.896 1.00 68.12 131 LYS A O 1
ATOM 1000 N N . PHE A 1 132 ? 15.608 11.852 -20.594 1.00 66.06 132 PHE A N 1
ATOM 1001 C CA . PHE A 1 132 ? 14.411 12.502 -21.121 1.00 66.06 132 PHE A CA 1
ATOM 1002 C C . PHE A 1 132 ? 13.946 13.602 -20.164 1.00 66.06 132 PHE A C 1
ATOM 1004 O O . PHE A 1 132 ? 13.675 13.365 -18.987 1.00 66.06 132 PHE A O 1
ATOM 1011 N N . ALA A 1 133 ? 13.838 14.821 -20.684 1.00 60.06 133 ALA A N 1
ATOM 1012 C CA . ALA A 1 133 ? 13.147 15.929 -20.037 1.00 60.06 133 ALA A CA 1
ATOM 1013 C C . ALA A 1 133 ? 11.994 16.372 -20.945 1.00 60.06 133 ALA A C 1
ATOM 1015 O O . ALA A 1 133 ? 12.124 16.354 -22.170 1.00 60.06 133 ALA A O 1
ATOM 1016 N N . LYS A 1 134 ? 10.857 16.762 -20.362 1.00 52.81 134 LYS A N 1
ATOM 1017 C CA . LYS A 1 134 ? 9.727 17.292 -21.135 1.00 52.81 134 LYS A CA 1
ATOM 1018 C C . LYS A 1 134 ? 10.138 18.612 -21.803 1.00 52.81 134 LYS A C 1
ATOM 1020 O O . LYS A 1 134 ? 10.227 19.630 -21.125 1.00 52.81 134 LYS A O 1
ATOM 1025 N N . ALA A 1 135 ? 10.346 18.605 -23.119 1.00 42.44 135 ALA A N 1
ATOM 1026 C CA . ALA A 1 135 ? 10.267 19.819 -23.930 1.00 42.44 135 ALA A CA 1
ATOM 1027 C C . ALA A 1 135 ? 8.782 20.219 -24.082 1.00 42.44 135 ALA A C 1
ATOM 1029 O O . ALA A 1 135 ? 7.933 19.322 -24.113 1.00 42.44 135 ALA A O 1
ATOM 1030 N N . PRO A 1 136 ? 8.438 21.519 -24.160 1.00 41.56 136 PRO A N 1
ATOM 1031 C CA . PRO A 1 136 ? 7.060 21.993 -24.018 1.00 41.56 136 PRO A CA 1
ATOM 1032 C C . PRO A 1 136 ? 6.034 21.394 -24.996 1.00 41.56 136 PRO A C 1
ATOM 1034 O O . PRO A 1 136 ? 4.861 21.376 -24.639 1.00 41.56 136 PRO A O 1
ATOM 1037 N N . GLU A 1 137 ? 6.424 20.822 -26.145 1.00 38.53 137 GLU A N 1
ATOM 1038 C CA . GLU A 1 137 ? 5.432 20.359 -27.135 1.00 38.53 137 GLU A CA 1
ATOM 1039 C C . GLU A 1 137 ? 5.534 18.917 -27.650 1.00 38.53 137 GLU A C 1
ATOM 1041 O O . GLU A 1 137 ? 4.542 18.427 -28.186 1.00 38.53 137 GLU A O 1
ATOM 1046 N N . ARG A 1 138 ? 6.645 18.176 -27.519 1.00 40.81 138 ARG A N 1
ATOM 1047 C CA . ARG A 1 138 ? 6.732 16.818 -28.108 1.00 40.81 138 ARG A CA 1
ATOM 1048 C C . ARG A 1 138 ? 7.687 15.900 -27.347 1.00 40.81 138 ARG A C 1
ATOM 1050 O O . ARG A 1 138 ? 8.870 15.844 -27.656 1.00 40.81 138 ARG A O 1
ATOM 1057 N N . ALA A 1 139 ? 7.160 15.127 -26.400 1.00 45.88 139 ALA A N 1
ATOM 1058 C CA . ALA A 1 139 ? 7.822 13.915 -25.920 1.00 45.88 139 ALA A CA 1
ATOM 1059 C C . ALA A 1 139 ? 7.071 12.704 -26.494 1.00 45.88 139 ALA A C 1
ATOM 1061 O O . ALA A 1 139 ? 5.894 12.512 -26.200 1.00 45.88 139 ALA A O 1
ATOM 1062 N N . ARG A 1 140 ? 7.732 11.922 -27.353 1.00 44.69 140 ARG A N 1
ATOM 1063 C CA . ARG A 1 140 ? 7.252 10.614 -27.822 1.00 44.69 140 ARG A CA 1
ATOM 1064 C C . ARG A 1 140 ? 8.186 9.553 -27.258 1.00 44.69 140 ARG A C 1
ATOM 1066 O O . ARG A 1 140 ? 9.396 9.719 -27.366 1.00 44.69 140 ARG A O 1
ATOM 1073 N N . ILE A 1 141 ? 7.631 8.490 -26.683 1.00 51.44 141 ILE A N 1
ATOM 1074 C CA . ILE A 1 141 ? 8.398 7.298 -26.311 1.00 51.44 141 ILE A CA 1
ATOM 1075 C C . ILE A 1 141 ? 8.437 6.407 -27.565 1.00 51.44 141 ILE A C 1
ATOM 1077 O O . ILE A 1 141 ? 7.379 5.933 -27.988 1.00 51.44 141 ILE A O 1
ATOM 1081 N N . PRO A 1 142 ? 9.587 6.248 -28.249 1.00 39.69 142 PRO A N 1
ATOM 1082 C CA . PRO A 1 142 ? 9.674 5.336 -29.387 1.00 39.69 142 PRO A CA 1
ATOM 1083 C C . PRO A 1 142 ? 9.426 3.890 -28.926 1.00 39.69 142 PRO A C 1
ATOM 1085 O O . PRO A 1 142 ? 9.869 3.502 -27.853 1.00 39.69 142 PRO A O 1
ATOM 1088 N N . ARG A 1 143 ? 8.730 3.084 -29.744 1.00 35.88 143 ARG A N 1
ATOM 1089 C CA . ARG A 1 143 ? 8.415 1.659 -29.469 1.00 35.88 143 ARG A CA 1
ATOM 1090 C C . ARG A 1 143 ? 9.625 0.713 -29.602 1.00 35.88 143 ARG A C 1
ATOM 1092 O O . ARG A 1 143 ? 9.446 -0.499 -29.646 1.00 35.88 143 ARG A O 1
ATOM 1099 N N . THR A 1 144 ? 10.839 1.238 -29.744 1.00 34.19 144 THR A N 1
ATOM 1100 C CA . THR A 1 144 ? 12.068 0.432 -29.705 1.00 34.19 144 THR A CA 1
ATOM 1101 C C . THR A 1 144 ? 12.388 0.044 -28.263 1.00 34.19 144 THR A C 1
ATOM 1103 O O . THR A 1 144 ? 11.885 0.682 -27.345 1.00 34.19 144 THR A O 1
ATOM 1106 N N . SER A 1 145 ? 13.192 -1.006 -28.080 1.00 30.19 145 SER A N 1
ATOM 1107 C CA . SER A 1 145 ? 13.554 -1.710 -26.832 1.00 30.19 145 SER A CA 1
ATOM 1108 C C . SER A 1 145 ? 14.282 -0.864 -25.767 1.00 30.19 145 SER A C 1
ATOM 1110 O O . SER A 1 145 ? 15.274 -1.296 -25.187 1.00 30.19 145 SER A O 1
ATOM 1112 N N . THR A 1 146 ? 13.846 0.372 -25.551 1.00 37.28 146 THR A N 1
ATOM 1113 C CA . THR A 1 146 ? 14.421 1.324 -24.613 1.00 37.28 146 THR A CA 1
ATOM 1114 C C . THR A 1 146 ? 13.678 1.206 -23.294 1.00 37.28 146 THR A C 1
ATOM 1116 O O . THR A 1 146 ? 12.529 1.633 -23.174 1.00 37.28 146 THR A O 1
ATOM 1119 N N . THR A 1 147 ? 14.357 0.670 -22.287 1.00 39.78 147 THR A N 1
ATOM 1120 C CA . THR A 1 147 ? 13.850 0.646 -20.918 1.00 39.78 147 THR A CA 1
ATOM 1121 C C . THR A 1 147 ? 13.838 2.067 -20.366 1.00 39.78 147 THR A C 1
ATOM 1123 O O . THR A 1 147 ? 14.888 2.688 -20.181 1.00 39.78 147 THR A O 1
ATOM 1126 N N . ALA A 1 148 ? 12.649 2.614 -20.144 1.00 41.50 148 ALA A N 1
ATOM 1127 C CA . ALA A 1 148 ? 12.451 3.950 -19.614 1.00 41.50 148 ALA A CA 1
ATOM 1128 C C . ALA A 1 148 ? 12.234 3.915 -18.087 1.00 41.50 148 ALA A C 1
ATOM 1130 O O . ALA A 1 148 ? 11.605 3.027 -17.529 1.00 41.50 148 ALA A O 1
ATOM 1131 N N . TRP A 1 149 ? 12.753 4.899 -17.365 1.00 49.38 149 TRP A N 1
ATOM 1132 C CA . TRP A 1 149 ? 12.633 4.999 -15.911 1.00 49.38 149 TRP A CA 1
ATOM 1133 C C . TRP A 1 149 ? 11.709 6.169 -15.609 1.00 49.38 149 TRP A C 1
ATOM 1135 O O . TRP A 1 149 ? 12.085 7.333 -15.766 1.00 49.38 149 TRP A O 1
ATOM 1145 N N . GLY A 1 150 ? 10.463 5.860 -15.264 1.00 37.81 150 GLY A N 1
ATOM 1146 C CA . GLY A 1 150 ? 9.401 6.844 -15.099 1.00 37.81 150 GLY A CA 1
ATOM 1147 C C . GLY A 1 150 ? 9.245 7.257 -13.642 1.00 37.81 150 GLY A C 1
ATOM 1148 O O . GLY A 1 150 ? 8.844 6.449 -12.812 1.00 37.81 150 GLY A O 1
ATOM 1149 N N . GLY A 1 151 ? 9.504 8.528 -13.335 1.00 35.75 151 GLY A N 1
ATOM 1150 C CA . GLY A 1 151 ? 8.993 9.145 -12.112 1.00 35.75 151 GLY A CA 1
ATOM 1151 C C . GLY A 1 151 ? 7.498 9.443 -12.249 1.00 35.75 151 GLY A C 1
ATOM 1152 O O . GLY A 1 151 ? 7.052 9.900 -13.305 1.00 35.75 151 GLY A O 1
ATOM 1153 N N . THR A 1 152 ? 6.722 9.212 -11.189 1.00 32.44 152 THR A N 1
ATOM 1154 C CA . THR A 1 152 ? 5.350 9.725 -11.093 1.00 32.44 152 THR A CA 1
ATOM 1155 C C . THR A 1 152 ? 5.351 11.225 -10.831 1.00 32.44 152 THR A C 1
ATOM 1157 O O . THR A 1 152 ? 6.235 11.771 -10.169 1.00 32.44 152 THR A O 1
ATOM 1160 N N . ARG A 1 153 ? 4.344 11.912 -11.367 1.00 34.78 153 ARG A N 1
ATOM 1161 C CA . ARG A 1 153 ? 4.165 13.351 -11.191 1.00 34.78 153 ARG A CA 1
ATOM 1162 C C . ARG A 1 153 ? 3.778 13.641 -9.733 1.00 34.78 153 ARG A C 1
ATOM 1164 O O . ARG A 1 153 ? 2.709 13.236 -9.300 1.00 34.78 153 ARG A O 1
ATOM 1171 N N . GLY A 1 154 ? 4.606 14.385 -9.007 1.00 28.48 154 GLY A N 1
ATOM 1172 C CA . GLY A 1 154 ? 4.155 15.193 -7.873 1.00 28.48 154 GLY A CA 1
ATOM 1173 C C . GLY A 1 154 ? 3.792 16.576 -8.403 1.00 28.48 154 GLY A C 1
ATOM 1174 O O . GLY A 1 154 ? 4.686 17.343 -8.757 1.00 28.48 154 GLY A O 1
ATOM 1175 N N . VAL A 1 155 ? 2.502 16.883 -8.554 1.00 24.58 155 VAL A N 1
ATOM 1176 C CA . VAL A 1 155 ? 2.054 18.249 -8.875 1.00 24.58 155 VAL A CA 1
ATOM 1177 C C . VAL A 1 155 ? 1.639 18.926 -7.581 1.00 24.58 155 VAL A C 1
ATOM 1179 O O . VAL A 1 155 ? 0.698 18.456 -6.946 1.00 24.58 155 VAL A O 1
ATOM 1182 N N . PRO A 1 156 ? 2.237 20.062 -7.207 1.00 24.12 156 PRO A N 1
ATOM 1183 C CA . PRO A 1 156 ? 1.552 21.011 -6.349 1.00 24.12 156 PRO A CA 1
ATOM 1184 C C . PRO A 1 156 ? 0.395 21.616 -7.162 1.00 24.12 156 PRO A C 1
ATOM 1186 O O . PRO A 1 156 ? 0.632 22.391 -8.087 1.00 24.12 156 PRO A O 1
ATOM 1189 N N . GLY A 1 157 ? -0.846 21.220 -6.867 1.00 26.58 157 GLY A N 1
ATOM 1190 C CA . GLY A 1 157 ? -2.047 21.878 -7.398 1.00 26.58 157 GLY A CA 1
ATOM 1191 C C . GLY A 1 157 ? -2.599 21.382 -8.742 1.00 26.58 157 GLY A C 1
ATOM 1192 O O . GLY A 1 157 ? -3.166 22.182 -9.482 1.00 26.58 157 GLY A O 1
ATOM 1193 N N . SER A 1 158 ? -2.501 20.091 -9.086 1.00 25.31 158 SER A N 1
ATOM 1194 C CA . SER A 1 158 ? -3.419 19.541 -10.099 1.00 25.31 158 SER A CA 1
ATOM 1195 C C . SER A 1 158 ? -4.791 19.343 -9.460 1.00 25.31 158 SER A C 1
ATOM 1197 O O . SER A 1 158 ? -4.960 18.424 -8.666 1.00 25.31 158 SER A O 1
ATOM 1199 N N . GLN A 1 159 ? -5.753 20.196 -9.813 1.00 24.08 159 GLN A N 1
ATOM 1200 C CA . GLN A 1 159 ? -7.174 20.114 -9.441 1.00 24.08 159 GLN A CA 1
ATOM 1201 C C . GLN A 1 159 ? -7.906 18.902 -10.055 1.00 24.08 159 GLN A C 1
ATOM 1203 O O . GLN A 1 159 ? -9.007 19.021 -10.575 1.00 24.08 159 GLN A O 1
ATOM 1208 N N . ALA A 1 160 ? -7.270 17.740 -10.044 1.00 25.80 160 ALA A N 1
ATOM 1209 C CA . ALA A 1 160 ? -7.857 16.475 -10.440 1.00 25.80 160 ALA A CA 1
ATOM 1210 C C . ALA A 1 160 ? -7.092 15.367 -9.707 1.00 25.80 160 ALA A C 1
ATOM 1212 O O . ALA A 1 160 ? -6.417 14.533 -10.305 1.00 25.80 160 ALA A O 1
ATOM 1213 N N . GLU A 1 161 ? -7.138 15.409 -8.374 1.00 30.92 161 GLU A N 1
ATOM 1214 C CA . GLU A 1 161 ? -7.441 14.166 -7.671 1.00 30.92 161 GLU A CA 1
ATOM 1215 C C . GLU A 1 161 ? -8.780 13.732 -8.283 1.00 30.92 161 GLU A C 1
ATOM 1217 O O . GLU A 1 161 ? -9.743 14.492 -8.205 1.00 30.92 161 GLU A O 1
ATOM 1222 N N . ASP A 1 162 ? -8.812 12.626 -9.036 1.00 29.58 162 ASP A N 1
ATOM 1223 C CA . ASP A 1 162 ? -10.076 12.090 -9.551 1.00 29.58 162 ASP A CA 1
ATOM 1224 C C . ASP A 1 162 ? -11.081 12.110 -8.393 1.00 29.58 162 ASP A C 1
ATOM 1226 O O . ASP A 1 162 ? -10.766 11.610 -7.309 1.00 29.58 162 ASP A O 1
ATOM 1230 N N . GLU A 1 163 ? -12.277 12.669 -8.585 1.00 26.53 163 GLU A N 1
ATOM 1231 C CA . GLU A 1 163 ? -13.330 12.661 -7.556 1.00 26.53 163 GLU A CA 1
ATOM 1232 C C . GLU A 1 163 ? -13.584 11.226 -7.037 1.00 26.53 163 GLU A C 1
ATOM 1234 O O . GLU A 1 163 ? -13.960 11.034 -5.883 1.00 26.53 163 GLU A O 1
ATOM 1239 N N . ALA A 1 164 ? -13.270 10.200 -7.842 1.00 30.17 164 ALA A N 1
ATOM 1240 C CA . ALA A 1 164 ? -13.262 8.787 -7.456 1.00 30.17 164 ALA A CA 1
ATOM 1241 C C . ALA A 1 164 ? -12.105 8.378 -6.510 1.00 30.17 164 ALA A C 1
ATOM 1243 O O . ALA A 1 164 ? -12.307 7.554 -5.614 1.00 30.17 164 ALA A O 1
ATOM 1244 N N . SER A 1 165 ? -10.905 8.951 -6.666 1.00 41.75 165 SER A N 1
ATOM 1245 C CA . SER A 1 165 ? -9.760 8.754 -5.762 1.00 41.75 165 SER A CA 1
ATOM 1246 C C . SER A 1 165 ? -9.987 9.463 -4.424 1.00 41.75 165 SER A C 1
ATOM 1248 O O . SER A 1 165 ? -9.642 8.912 -3.381 1.00 41.75 165 SER A O 1
ATOM 1250 N N . GLU A 1 166 ? -10.600 10.651 -4.425 1.00 38.38 166 GLU A N 1
ATOM 1251 C CA . GLU A 1 166 ? -11.034 11.352 -3.205 1.00 38.38 166 GLU A CA 1
ATOM 1252 C C . GLU A 1 166 ? -12.202 10.626 -2.506 1.00 38.38 166 GLU A C 1
ATOM 1254 O O . GLU A 1 166 ? -12.189 10.502 -1.281 1.00 38.38 166 GLU A O 1
ATOM 1259 N N . ALA A 1 167 ? -13.146 10.033 -3.252 1.00 34.47 167 ALA A N 1
ATOM 1260 C CA . ALA A 1 167 ? -14.245 9.229 -2.697 1.00 34.47 167 ALA A CA 1
ATOM 1261 C C . ALA A 1 167 ? -13.771 7.932 -2.007 1.00 34.47 167 ALA A C 1
ATOM 1263 O O . ALA A 1 167 ? -14.279 7.583 -0.943 1.00 34.47 167 ALA A O 1
ATOM 1264 N N . ARG A 1 168 ? -12.737 7.252 -2.533 1.00 50.94 168 ARG A N 1
ATOM 1265 C CA . ARG A 1 168 ? -12.029 6.161 -1.818 1.00 50.94 168 ARG A CA 1
ATOM 1266 C C . ARG A 1 168 ? -11.160 6.687 -0.666 1.00 50.94 168 ARG A C 1
ATOM 1268 O O . ARG A 1 168 ? -10.740 5.935 0.219 1.00 50.94 168 ARG A O 1
ATOM 1275 N N . CYS A 1 169 ? -10.864 7.984 -0.654 1.00 61.94 169 CYS A N 1
ATOM 1276 C CA . CYS A 1 169 ? -10.017 8.635 0.329 1.00 61.94 169 CYS A CA 1
ATOM 1277 C C . CYS A 1 169 ? -10.859 9.210 1.475 1.00 61.94 169 CYS A C 1
ATOM 1279 O O . CYS A 1 169 ? -10.969 10.417 1.670 1.00 61.94 169 CYS A O 1
ATOM 1281 N N . TRP A 1 170 ? -11.295 8.342 2.387 1.00 69.94 170 TRP A N 1
ATOM 1282 C CA . TRP A 1 170 ? -11.848 8.729 3.697 1.00 69.94 170 TRP A CA 1
ATOM 1283 C C . TRP A 1 170 ? -10.808 9.396 4.637 1.00 69.94 170 TRP A C 1
ATOM 1285 O O . TRP A 1 170 ? -10.959 9.427 5.856 1.00 69.94 170 TRP A O 1
ATOM 1295 N N . ARG A 1 171 ? -9.738 9.983 4.070 1.00 73.12 171 ARG A N 1
ATOM 1296 C CA . ARG A 1 171 ? -8.769 10.862 4.747 1.00 73.12 171 ARG A CA 1
ATOM 1297 C C . ARG A 1 171 ? -9.479 12.107 5.269 1.00 73.12 171 ARG A C 1
ATOM 1299 O O . ARG A 1 171 ? -9.275 12.469 6.423 1.00 73.12 171 ARG A O 1
ATOM 1306 N N . GLY A 1 172 ? -10.314 12.723 4.426 1.00 74.62 172 GLY A N 1
ATOM 1307 C CA . GLY A 1 172 ? -11.092 13.911 4.783 1.00 74.62 172 GLY A CA 1
ATOM 1308 C C . GLY A 1 172 ? -12.151 13.618 5.846 1.00 74.62 172 GLY A C 1
ATOM 1309 O O . GLY A 1 172 ? -12.291 14.385 6.791 1.00 74.62 172 GLY A O 1
ATOM 1310 N N . GLN A 1 173 ? -12.814 12.461 5.754 1.00 82.38 173 GLN A N 1
ATOM 1311 C CA . GLN A 1 173 ? -13.863 12.042 6.697 1.00 82.38 173 GLN A CA 1
ATOM 1312 C C . GLN A 1 173 ? -13.348 11.898 8.140 1.00 82.38 173 GLN A C 1
ATOM 1314 O O . GLN A 1 173 ? -14.069 12.204 9.084 1.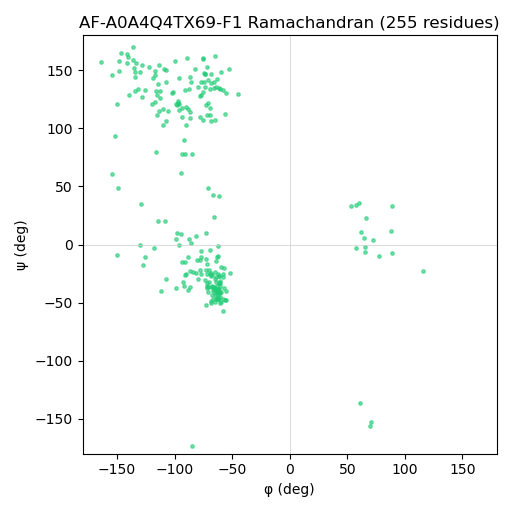00 82.38 173 GLN A O 1
ATOM 1319 N N . LEU A 1 174 ? -12.087 11.484 8.315 1.00 84.12 174 LEU A N 1
ATOM 1320 C CA . LEU A 1 174 ? -11.440 11.359 9.626 1.00 84.12 174 LEU A CA 1
ATOM 1321 C C . LEU A 1 174 ? -10.536 12.551 9.992 1.00 84.12 174 LEU A C 1
ATOM 1323 O O . LEU A 1 174 ? -9.856 12.501 11.016 1.00 84.12 174 LEU A O 1
ATOM 1327 N N . GLY A 1 175 ? -10.492 13.606 9.170 1.00 82.50 175 GLY A N 1
ATOM 1328 C CA . GLY A 1 175 ? -9.671 14.795 9.428 1.00 82.50 175 GLY A CA 1
ATOM 1329 C C . GLY A 1 175 ? -8.168 14.502 9.532 1.00 82.50 175 GLY A C 1
ATOM 1330 O O . GLY A 1 175 ? -7.473 15.099 10.356 1.00 82.50 175 GLY A O 1
ATOM 1331 N N . LEU A 1 176 ? -7.658 13.548 8.746 1.00 85.31 176 LEU A N 1
ATOM 1332 C CA . LEU A 1 176 ? -6.264 13.113 8.850 1.00 85.31 176 LEU A CA 1
ATOM 1333 C C . LEU A 1 176 ? -5.322 14.121 8.191 1.00 85.31 176 LEU A C 1
ATOM 1335 O O . LEU A 1 176 ? -5.477 14.464 7.018 1.00 85.31 176 LEU A O 1
ATOM 1339 N N . GLU A 1 177 ? -4.297 14.542 8.929 1.00 85.38 177 GLU A N 1
ATOM 1340 C CA . GLU A 1 177 ? -3.312 15.492 8.418 1.00 85.38 177 GLU A CA 1
ATOM 1341 C C . GLU A 1 177 ? -2.431 14.859 7.324 1.00 85.38 177 GLU A C 1
ATOM 1343 O O . GLU A 1 177 ? -1.895 13.761 7.517 1.00 85.38 177 GLU A O 1
ATOM 1348 N N . PRO A 1 178 ? -2.205 15.541 6.188 1.00 84.12 178 PRO A N 1
ATOM 1349 C CA . PRO A 1 178 ? -1.219 15.104 5.214 1.00 84.12 178 PRO A CA 1
ATOM 1350 C C . PRO A 1 178 ? 0.217 15.396 5.687 1.00 84.12 178 PRO A C 1
ATOM 1352 O O . PRO A 1 178 ? 0.490 16.241 6.552 1.00 84.12 178 PRO A O 1
ATOM 1355 N N . THR A 1 179 ? 1.181 14.698 5.090 1.00 79.25 179 THR A N 1
ATOM 1356 C CA . THR A 1 179 ? 2.600 15.052 5.211 1.00 79.25 179 THR A CA 1
ATOM 1357 C C . THR A 1 179 ? 2.880 16.412 4.555 1.00 79.25 179 THR A C 1
ATOM 1359 O O . THR A 1 179 ? 2.087 16.868 3.734 1.00 79.25 179 THR A O 1
ATOM 1362 N N . PRO A 1 180 ? 4.007 17.090 4.861 1.00 73.94 180 PRO A N 1
ATOM 1363 C CA . PRO A 1 180 ? 4.335 18.379 4.235 1.00 73.94 180 PRO A CA 1
ATOM 1364 C C . PRO A 1 180 ? 4.418 18.321 2.702 1.00 73.94 180 PRO A C 1
ATOM 1366 O O . PRO A 1 180 ? 4.206 19.327 2.038 1.00 73.94 180 PRO A O 1
ATOM 1369 N N . ALA A 1 181 ? 4.712 17.142 2.145 1.00 68.56 181 ALA A N 1
ATOM 1370 C CA . ALA A 1 181 ? 4.711 16.899 0.706 1.00 68.56 181 ALA A CA 1
ATOM 1371 C C . ALA A 1 181 ? 3.295 16.727 0.114 1.00 68.56 181 ALA A C 1
ATOM 1373 O O . ALA A 1 181 ? 3.155 16.682 -1.102 1.00 68.56 181 ALA A O 1
ATOM 1374 N N . GLY A 1 182 ? 2.256 16.590 0.943 1.00 69.88 182 GLY A N 1
ATOM 1375 C CA . GLY A 1 182 ? 0.854 16.452 0.531 1.00 69.88 182 GLY A CA 1
ATOM 1376 C C . GLY A 1 182 ? 0.451 15.067 0.014 1.00 69.88 182 GLY A C 1
ATOM 1377 O O . GLY A 1 182 ? -0.735 14.797 -0.144 1.00 69.88 182 GLY A O 1
ATOM 1378 N N . THR A 1 183 ? 1.409 14.168 -0.223 1.00 68.38 183 THR A N 1
ATOM 1379 C CA . THR A 1 183 ? 1.183 12.912 -0.961 1.00 68.38 183 THR A CA 1
ATOM 1380 C C . THR A 1 183 ? 0.792 11.714 -0.098 1.00 68.38 183 THR A C 1
ATOM 1382 O O . THR A 1 183 ? 0.355 10.699 -0.636 1.00 68.38 183 THR A O 1
ATOM 1385 N N . THR A 1 184 ? 0.971 11.784 1.222 1.00 81.81 184 THR A N 1
ATOM 1386 C CA . THR A 1 184 ? 0.703 10.672 2.151 1.00 81.81 184 THR A CA 1
ATOM 1387 C C . THR A 1 184 ? 0.093 11.170 3.457 1.00 81.81 184 THR A C 1
ATOM 1389 O O . THR A 1 184 ? 0.159 12.358 3.780 1.00 81.81 184 THR A O 1
ATOM 1392 N N . ILE A 1 185 ? -0.495 10.255 4.226 1.00 87.00 185 ILE A N 1
ATOM 1393 C CA . ILE A 1 185 ? -1.024 10.524 5.565 1.00 87.00 185 ILE A CA 1
ATOM 1394 C C . ILE A 1 185 ? 0.143 10.681 6.536 1.00 87.00 185 ILE A C 1
ATOM 1396 O O . ILE A 1 185 ? 1.088 9.889 6.529 1.00 87.00 185 ILE A O 1
ATOM 1400 N N . ARG A 1 186 ? 0.075 11.698 7.394 1.00 87.56 186 ARG A N 1
ATOM 1401 C CA . ARG A 1 186 ? 1.024 11.870 8.487 1.00 87.56 186 ARG A CA 1
ATOM 1402 C C . ARG A 1 186 ? 0.755 10.814 9.555 1.00 87.56 186 ARG A C 1
ATOM 1404 O O . ARG A 1 186 ? -0.258 10.859 10.247 1.00 87.56 186 ARG A O 1
ATOM 1411 N N . ALA A 1 187 ? 1.695 9.890 9.692 1.00 88.88 187 ALA A N 1
ATOM 1412 C CA . ALA A 1 187 ? 1.738 8.906 10.762 1.00 88.88 187 ALA A CA 1
ATOM 1413 C C . ALA A 1 187 ? 2.999 9.112 11.611 1.00 88.88 187 ALA A C 1
ATOM 1415 O O . ALA A 1 187 ? 4.031 9.567 11.111 1.00 88.88 187 ALA A O 1
ATOM 1416 N N . HIS A 1 188 ? 2.913 8.789 12.898 1.00 88.94 188 HIS A N 1
ATOM 1417 C CA . HIS A 1 188 ? 3.975 8.994 13.876 1.00 88.94 188 HIS A CA 1
ATOM 1418 C C . HIS A 1 188 ? 4.612 7.654 14.269 1.00 88.94 188 HIS A C 1
ATOM 1420 O O . HIS A 1 188 ? 3.995 6.874 15.001 1.00 88.94 188 HIS A O 1
ATOM 1426 N N . PRO A 1 189 ? 5.840 7.355 13.806 1.00 84.81 189 PRO A N 1
ATOM 1427 C CA . PRO A 1 189 ? 6.594 6.211 14.300 1.00 84.81 189 PRO A CA 1
ATOM 1428 C C . PRO A 1 189 ? 6.832 6.323 15.818 1.00 84.81 189 PRO A C 1
ATOM 1430 O O . PRO A 1 189 ? 6.989 7.436 16.326 1.00 84.81 189 PRO A O 1
ATOM 1433 N N . PRO A 1 190 ? 6.900 5.199 16.553 1.00 86.81 190 PRO A N 1
ATOM 1434 C CA . PRO A 1 190 ? 6.947 3.829 16.040 1.00 86.81 190 PRO A CA 1
ATOM 1435 C C . PRO A 1 190 ? 5.573 3.193 15.768 1.00 86.81 190 PRO A C 1
ATOM 1437 O O . PRO A 1 190 ? 5.499 2.275 14.962 1.00 86.81 190 PRO A O 1
ATOM 1440 N N . SER A 1 191 ? 4.486 3.658 16.391 1.00 86.31 191 SER A N 1
ATOM 1441 C CA . SER A 1 191 ? 3.156 3.027 16.281 1.00 86.31 191 SER A CA 1
ATOM 1442 C C . SER A 1 191 ? 2.412 3.349 14.980 1.00 86.31 191 SER A C 1
ATOM 1444 O O . SER A 1 191 ? 1.417 2.700 14.661 1.00 86.31 191 SER A O 1
ATOM 1446 N N . ASN A 1 192 ? 2.883 4.341 14.221 1.00 91.56 192 ASN A N 1
ATOM 1447 C CA . ASN A 1 192 ? 2.245 4.885 13.017 1.00 91.56 192 ASN A CA 1
ATOM 1448 C C . ASN A 1 192 ? 0.818 5.401 13.268 1.00 91.56 192 ASN A C 1
ATOM 1450 O O . ASN A 1 192 ? -0.059 5.325 12.405 1.00 91.56 192 ASN A O 1
ATOM 1454 N N . GLN A 1 193 ? 0.588 5.947 14.462 1.00 91.56 193 GLN A N 1
ATOM 1455 C CA . GLN A 1 193 ? -0.656 6.638 14.777 1.00 91.56 193 GLN A CA 1
ATOM 1456 C C . GLN A 1 193 ? -0.726 7.969 14.019 1.00 91.56 193 GLN A C 1
ATOM 1458 O O . GLN A 1 193 ? 0.285 8.651 13.862 1.00 91.56 193 GLN A O 1
ATOM 1463 N N . THR A 1 194 ? -1.910 8.331 13.539 1.00 91.25 194 THR A N 1
ATOM 1464 C CA . THR A 1 194 ? -2.161 9.599 12.839 1.00 91.25 194 THR A CA 1
ATOM 1465 C C . THR A 1 194 ? -2.441 10.745 13.821 1.00 91.25 194 THR A C 1
ATOM 1467 O O . THR A 1 194 ? -2.334 10.581 15.039 1.00 91.25 194 THR A O 1
ATOM 1470 N N . SER A 1 195 ? -2.826 11.915 13.300 1.00 85.44 195 SER A N 1
ATOM 1471 C CA . SER A 1 195 ? -3.349 13.028 14.105 1.00 85.44 195 SER A CA 1
ATOM 1472 C C . SER A 1 195 ? -4.635 12.665 14.861 1.00 85.44 195 SER A C 1
ATOM 1474 O O . SER A 1 195 ? -4.900 13.229 15.925 1.00 85.44 195 SER A O 1
ATOM 1476 N N . ALA A 1 196 ? -5.416 11.709 14.347 1.00 85.88 196 ALA A N 1
ATOM 1477 C CA . ALA A 1 196 ? -6.621 11.214 14.994 1.00 85.88 196 ALA A CA 1
ATOM 1478 C C . ALA A 1 196 ? -6.301 10.067 15.968 1.00 85.88 196 ALA A C 1
ATOM 1480 O O . ALA A 1 196 ? -5.561 9.121 15.681 1.00 85.88 196 ALA A O 1
ATOM 1481 N N . LEU A 1 197 ? -6.883 10.156 17.164 1.00 84.75 197 LEU A N 1
ATOM 1482 C CA . LEU A 1 197 ? -6.762 9.132 18.194 1.00 84.75 197 LEU A CA 1
ATOM 1483 C C . LEU A 1 197 ? -7.447 7.833 17.728 1.00 84.75 197 LEU A C 1
ATOM 1485 O O . LEU A 1 197 ? -8.513 7.906 17.132 1.00 84.75 197 LEU A O 1
ATOM 1489 N N . CYS A 1 198 ? -6.853 6.664 18.010 1.00 89.50 198 CYS A N 1
ATOM 1490 C CA . CYS A 1 198 ? -7.306 5.345 17.515 1.00 89.50 198 CYS A CA 1
ATOM 1491 C C . CYS A 1 198 ? -7.231 5.140 15.990 1.00 89.50 198 CYS A C 1
ATOM 1493 O O . CYS A 1 198 ? -7.680 4.100 15.506 1.00 89.50 198 CYS A O 1
ATOM 1495 N N . VAL A 1 199 ? -6.676 6.089 15.230 1.00 92.75 199 VAL A N 1
ATOM 1496 C CA . VAL A 1 199 ? -6.530 5.960 13.778 1.00 92.75 199 VAL A CA 1
ATOM 1497 C C . VAL A 1 199 ? -5.055 5.862 13.418 1.00 92.75 199 VAL A C 1
ATOM 1499 O O . VAL A 1 199 ? -4.250 6.728 13.772 1.00 92.75 199 VAL A O 1
ATOM 1502 N N . PHE A 1 200 ? -4.704 4.813 12.684 1.00 93.94 200 PHE A N 1
ATOM 1503 C CA . PHE A 1 200 ? -3.346 4.475 12.275 1.00 93.94 200 PHE A CA 1
ATOM 1504 C C . PHE A 1 200 ? -3.263 4.393 10.754 1.00 93.94 200 PHE A C 1
ATOM 1506 O O . PHE A 1 200 ? -4.251 4.080 10.089 1.00 93.94 200 PHE A O 1
ATOM 1513 N N . ALA A 1 201 ? -2.085 4.649 10.194 1.00 92.94 201 ALA A N 1
ATOM 1514 C CA . ALA A 1 201 ? -1.846 4.503 8.762 1.00 92.94 201 ALA A CA 1
ATOM 1515 C C . ALA A 1 201 ? -0.519 3.774 8.525 1.00 92.94 201 ALA A C 1
ATOM 1517 O O . ALA A 1 201 ? 0.494 4.126 9.126 1.00 92.94 201 ALA A O 1
ATOM 1518 N N . VAL A 1 202 ? -0.517 2.761 7.658 1.00 93.75 202 VAL A N 1
ATOM 1519 C CA . VAL A 1 202 ? 0.635 1.876 7.412 1.00 93.75 202 VAL A CA 1
ATOM 1520 C C . VAL A 1 202 ? 0.837 1.613 5.922 1.00 93.75 202 VAL A C 1
ATOM 1522 O O . VAL A 1 202 ? -0.081 1.748 5.118 1.00 93.75 202 VAL A O 1
ATOM 1525 N N . GLY A 1 203 ? 2.049 1.217 5.541 1.00 90.62 203 GLY A N 1
ATOM 1526 C CA . GLY A 1 203 ? 2.410 0.990 4.144 1.00 90.62 203 GLY A CA 1
ATOM 1527 C C . GLY A 1 203 ? 2.501 2.275 3.327 1.00 90.62 203 GLY A C 1
ATOM 1528 O O . GLY A 1 203 ? 2.800 3.355 3.846 1.00 90.62 203 GLY A O 1
ATOM 1529 N N . ASP A 1 204 ? 2.261 2.150 2.025 1.00 88.31 204 ASP A N 1
ATOM 1530 C CA . ASP A 1 204 ? 2.559 3.213 1.063 1.00 88.31 204 ASP A CA 1
ATOM 1531 C C . ASP A 1 204 ? 1.721 4.481 1.278 1.00 88.31 204 ASP A C 1
ATOM 1533 O O . ASP A 1 204 ? 2.165 5.576 0.925 1.00 88.31 204 ASP A O 1
ATOM 1537 N N . CYS A 1 205 ? 0.546 4.367 1.913 1.00 87.00 205 CYS A N 1
ATOM 1538 C CA . CYS A 1 205 ? -0.296 5.519 2.236 1.00 87.00 205 CYS A CA 1
ATOM 1539 C C . CYS A 1 205 ? 0.252 6.381 3.384 1.00 87.00 205 CYS A C 1
ATOM 1541 O O . CYS A 1 205 ? -0.248 7.485 3.599 1.00 87.00 205 CYS A O 1
ATOM 1543 N N . ALA A 1 206 ? 1.250 5.898 4.132 1.00 85.81 206 ALA A N 1
ATOM 1544 C CA . ALA A 1 206 ? 1.758 6.531 5.352 1.00 85.81 206 ALA A CA 1
ATOM 1545 C C . ALA A 1 206 ? 3.273 6.793 5.347 1.00 85.81 206 ALA A C 1
ATOM 1547 O O . ALA A 1 206 ? 3.779 7.494 6.222 1.00 85.81 206 ALA A O 1
ATOM 1548 N N . GLY A 1 207 ? 4.012 6.250 4.375 1.00 79.00 207 GLY A N 1
ATOM 1549 C CA . GLY A 1 207 ? 5.471 6.320 4.337 1.00 79.00 207 GLY A CA 1
ATOM 1550 C C . GLY A 1 207 ? 6.033 6.791 2.992 1.00 79.00 207 GLY A C 1
ATOM 1551 O O . GLY A 1 207 ? 5.466 6.492 1.942 1.00 79.00 207 GLY A O 1
ATOM 1552 N N . PRO A 1 208 ? 7.188 7.487 2.988 1.00 72.56 208 PRO A N 1
ATOM 1553 C CA . PRO A 1 208 ? 7.890 7.833 1.750 1.00 72.56 208 PRO A CA 1
ATOM 1554 C C . PRO A 1 208 ? 8.577 6.616 1.111 1.00 72.56 208 PRO A C 1
ATOM 1556 O O . PRO A 1 208 ? 8.870 6.618 -0.082 1.00 72.56 208 PRO A O 1
ATOM 1559 N N . MET A 1 209 ? 8.855 5.571 1.897 1.00 80.81 209 MET A N 1
ATOM 1560 C CA . MET A 1 209 ? 9.482 4.344 1.419 1.00 80.81 209 MET A CA 1
ATOM 1561 C C . MET A 1 209 ? 8.405 3.336 1.020 1.00 80.81 209 MET A C 1
ATOM 1563 O O . MET A 1 209 ? 7.942 2.552 1.843 1.00 80.81 209 MET A O 1
ATOM 1567 N N . ARG A 1 210 ? 8.007 3.395 -0.254 1.00 85.19 210 ARG A N 1
ATOM 1568 C CA . ARG A 1 210 ? 6.952 2.560 -0.841 1.00 85.19 210 ARG A CA 1
ATOM 1569 C C . ARG A 1 210 ? 7.513 1.222 -1.299 1.00 85.19 210 ARG A C 1
ATOM 1571 O O . ARG A 1 210 ? 7.893 1.047 -2.462 1.00 85.19 210 ARG A O 1
ATOM 1578 N N . THR A 1 211 ? 7.728 0.329 -0.334 1.00 88.69 211 THR A N 1
ATOM 1579 C CA . THR A 1 211 ? 8.375 -0.959 -0.576 1.00 88.69 211 THR A CA 1
ATOM 1580 C C . THR A 1 211 ? 7.662 -2.125 0.093 1.00 88.69 211 THR A C 1
ATOM 1582 O O . THR A 1 211 ? 7.161 -2.018 1.211 1.00 88.69 211 THR A O 1
ATOM 1585 N N . ALA A 1 212 ? 7.734 -3.294 -0.551 1.00 88.62 212 ALA A N 1
ATOM 1586 C CA . ALA A 1 212 ? 7.198 -4.554 -0.041 1.00 88.62 212 ALA A CA 1
ATOM 1587 C C . ALA A 1 212 ? 7.860 -5.022 1.271 1.00 88.62 212 ALA A C 1
ATOM 1589 O O . ALA A 1 212 ? 7.389 -5.967 1.892 1.00 88.62 212 ALA A O 1
ATOM 1590 N N . THR A 1 213 ? 8.956 -4.391 1.706 1.00 91.88 213 THR A N 1
ATOM 1591 C CA . THR A 1 213 ? 9.584 -4.633 3.015 1.00 91.88 213 THR A CA 1
ATOM 1592 C C . THR A 1 213 ? 9.197 -3.588 4.058 1.00 91.88 213 THR A C 1
ATOM 1594 O O . THR A 1 213 ? 8.985 -3.940 5.217 1.00 91.88 213 THR A O 1
ATOM 1597 N N . ALA A 1 214 ? 9.068 -2.315 3.676 1.00 90.88 214 ALA A N 1
ATOM 1598 C CA . ALA A 1 214 ? 8.673 -1.253 4.597 1.00 90.88 214 ALA A CA 1
ATOM 1599 C C . ALA A 1 214 ? 7.198 -1.369 5.003 1.00 90.88 214 ALA A C 1
ATOM 1601 O O . ALA A 1 214 ? 6.863 -1.132 6.165 1.00 90.88 214 ALA A O 1
ATOM 1602 N N . ALA A 1 215 ? 6.328 -1.787 4.079 1.00 91.69 215 ALA A N 1
ATOM 1603 C CA . ALA A 1 215 ? 4.909 -1.977 4.353 1.00 91.69 215 ALA A CA 1
ATOM 1604 C C . ALA A 1 215 ? 4.641 -2.985 5.490 1.00 91.69 215 ALA A C 1
ATOM 1606 O O . ALA A 1 215 ? 4.073 -2.567 6.506 1.00 91.69 215 ALA A O 1
ATOM 1607 N N . PRO A 1 216 ? 5.104 -4.252 5.426 1.00 93.38 216 PRO A N 1
ATOM 1608 C CA . PRO A 1 216 ? 4.899 -5.197 6.523 1.00 93.38 216 PRO A CA 1
ATOM 1609 C C . PRO A 1 216 ? 5.604 -4.769 7.816 1.00 93.38 216 PRO A C 1
ATOM 1611 O O . PRO A 1 216 ? 5.061 -4.995 8.892 1.00 93.38 216 PRO A O 1
ATOM 1614 N N . HIS A 1 217 ? 6.756 -4.090 7.740 1.00 94.12 217 HIS A N 1
ATOM 1615 C CA . HIS A 1 217 ? 7.410 -3.527 8.925 1.00 94.12 217 HIS A CA 1
ATOM 1616 C C . HIS A 1 217 ? 6.508 -2.511 9.645 1.00 94.12 217 HIS A C 1
ATOM 1618 O O . HIS A 1 217 ? 6.290 -2.618 10.849 1.00 94.12 217 HIS A O 1
ATOM 1624 N N . SER A 1 218 ? 5.934 -1.548 8.916 1.00 93.75 218 SER A N 1
ATOM 1625 C CA . SER A 1 218 ? 5.010 -0.575 9.514 1.00 93.75 218 SER A CA 1
ATOM 1626 C C . SER A 1 218 ? 3.752 -1.240 10.089 1.00 93.75 218 SER A C 1
ATOM 1628 O O . SER A 1 218 ? 3.335 -0.895 11.193 1.00 93.75 218 SER A O 1
ATOM 1630 N N . GLY A 1 219 ? 3.213 -2.253 9.398 1.00 94.19 219 GLY A N 1
ATOM 1631 C CA . GLY A 1 219 ? 2.095 -3.061 9.887 1.00 94.19 219 GLY A CA 1
ATOM 1632 C C . GLY A 1 219 ? 2.422 -3.805 11.182 1.00 94.19 219 GLY A C 1
ATOM 1633 O O . GLY A 1 219 ? 1.614 -3.797 12.104 1.00 94.19 219 GLY A O 1
ATOM 1634 N N . MET A 1 220 ? 3.624 -4.375 11.298 1.00 94.50 220 MET A N 1
ATOM 1635 C CA . MET A 1 220 ? 4.095 -5.044 12.514 1.00 94.50 220 MET A CA 1
ATOM 1636 C C . MET A 1 220 ? 4.187 -4.077 13.703 1.00 94.50 220 MET A C 1
ATOM 1638 O O . MET A 1 220 ? 3.703 -4.394 14.788 1.00 94.50 220 MET A O 1
ATOM 1642 N N . CYS A 1 221 ? 4.778 -2.891 13.521 1.00 92.69 221 CYS A N 1
ATOM 1643 C CA . CYS A 1 221 ? 4.888 -1.914 14.608 1.00 92.69 221 CYS A CA 1
ATOM 1644 C C . CYS A 1 221 ? 3.511 -1.423 15.087 1.00 92.69 221 CYS A C 1
ATOM 1646 O O . CYS A 1 221 ? 3.269 -1.294 16.291 1.00 92.69 221 CYS A O 1
ATOM 1648 N N . THR A 1 222 ? 2.586 -1.184 14.155 1.00 93.62 222 THR A N 1
ATOM 1649 C CA . THR A 1 222 ? 1.206 -0.812 14.486 1.00 93.62 222 THR A CA 1
ATOM 1650 C C . THR A 1 222 ? 0.474 -1.969 15.161 1.00 93.62 222 THR A C 1
ATOM 1652 O O . THR A 1 222 ? -0.074 -1.772 16.236 1.00 93.62 222 THR A O 1
ATOM 1655 N N . GLY A 1 223 ? 0.557 -3.189 14.625 1.00 92.19 223 GLY A N 1
ATOM 1656 C CA . GLY A 1 223 ? -0.088 -4.379 15.188 1.00 92.19 223 GLY A CA 1
ATOM 1657 C C . GLY A 1 223 ? 0.396 -4.770 16.589 1.00 92.19 223 GLY A C 1
ATOM 1658 O O . GLY A 1 223 ? -0.356 -5.378 17.342 1.00 92.19 223 GLY A O 1
ATOM 1659 N N . GLY A 1 224 ? 1.623 -4.401 16.975 1.00 88.31 224 GLY A N 1
ATOM 1660 C CA . GLY A 1 224 ? 2.101 -4.555 18.354 1.00 88.31 224 GLY A CA 1
ATOM 1661 C C . GLY A 1 224 ? 1.603 -3.464 19.311 1.00 88.31 224 GLY A C 1
ATOM 1662 O O . GLY A 1 224 ? 1.424 -3.708 20.504 1.00 88.31 224 GLY A O 1
ATOM 1663 N N . SER A 1 225 ? 1.364 -2.252 18.805 1.00 86.00 225 SER A N 1
ATOM 1664 C CA . SER A 1 225 ? 0.994 -1.095 19.632 1.00 86.00 225 SER A CA 1
ATOM 1665 C C . SER A 1 225 ? -0.516 -0.901 19.784 1.00 86.00 225 SER A C 1
ATOM 1667 O O . SER A 1 225 ? -0.950 -0.492 20.861 1.00 86.00 225 SER A O 1
ATOM 1669 N N . THR A 1 226 ? -1.319 -1.249 18.775 1.00 87.75 226 THR A N 1
ATOM 1670 C CA . THR A 1 226 ? -2.789 -1.154 18.819 1.00 87.75 226 THR A CA 1
ATOM 1671 C C . THR A 1 226 ? -3.409 -1.935 19.985 1.00 87.75 226 THR A C 1
ATOM 1673 O O . THR A 1 226 ? -4.134 -1.342 20.791 1.00 87.75 226 THR A O 1
ATOM 1676 N N . PRO A 1 227 ? -3.047 -3.212 20.245 1.00 89.06 227 PRO A N 1
ATOM 1677 C CA . PRO A 1 227 ? -3.667 -3.967 21.327 1.00 89.06 227 PRO A CA 1
ATOM 1678 C C . PRO A 1 227 ? -3.269 -3.429 22.701 1.00 89.06 227 PRO A C 1
ATOM 1680 O O . PRO A 1 227 ? -4.030 -3.579 23.649 1.00 89.06 227 PRO A O 1
ATOM 1683 N N . SER A 1 228 ? -2.109 -2.768 22.820 1.00 86.06 228 SER A N 1
ATOM 1684 C CA . SER A 1 228 ? -1.606 -2.251 24.101 1.00 86.06 228 SER A CA 1
ATOM 1685 C C . SER A 1 228 ? -2.567 -1.234 24.712 1.00 86.06 228 SER A C 1
ATOM 1687 O O . SER A 1 228 ? -2.736 -1.176 25.930 1.00 86.06 228 SER A O 1
ATOM 1689 N N . ARG A 1 229 ? -3.225 -0.433 23.869 1.00 83.00 229 ARG A N 1
ATOM 1690 C CA . ARG A 1 229 ? -4.239 0.510 24.326 1.00 83.00 229 ARG A CA 1
ATOM 1691 C C . ARG A 1 229 ? -5.516 -0.203 24.744 1.00 83.00 229 ARG A C 1
ATOM 1693 O O . ARG A 1 229 ? -5.990 0.034 25.851 1.00 83.00 229 ARG A O 1
ATOM 1700 N N . ILE A 1 230 ? -6.054 -1.057 23.873 1.00 86.69 230 ILE A N 1
ATOM 1701 C CA . ILE A 1 230 ? -7.282 -1.814 24.147 1.00 86.69 230 ILE A CA 1
ATOM 1702 C C . ILE A 1 230 ? -7.121 -2.613 25.445 1.00 86.69 230 ILE A C 1
ATOM 1704 O O . ILE A 1 230 ? -8.035 -2.661 26.267 1.00 86.69 230 ILE A O 1
ATOM 1708 N N . GLN A 1 231 ? -5.942 -3.196 25.658 1.00 89.25 231 GLN A N 1
ATOM 1709 C CA . GLN A 1 231 ? -5.589 -3.923 26.866 1.00 89.25 231 GLN A CA 1
ATOM 1710 C C . GLN A 1 231 ? -5.561 -2.999 28.087 1.00 89.25 231 GLN A C 1
ATOM 1712 O O . GLN A 1 231 ? -6.210 -3.304 29.083 1.00 89.25 231 GLN A O 1
ATOM 1717 N N . ALA A 1 232 ? -4.878 -1.853 28.005 1.00 86.75 232 ALA A N 1
ATOM 1718 C CA . ALA A 1 232 ? -4.843 -0.889 29.100 1.00 86.75 232 ALA A CA 1
ATOM 1719 C C . ALA A 1 232 ? -6.254 -0.418 29.491 1.00 86.75 232 ALA A C 1
ATOM 1721 O O . ALA A 1 232 ? -6.603 -0.469 30.665 1.00 86.75 232 ALA A O 1
ATOM 1722 N N . GLU A 1 233 ? -7.093 -0.056 28.516 1.00 84.44 233 GLU A N 1
ATOM 1723 C CA . GLU A 1 233 ? -8.489 0.330 28.757 1.00 84.44 233 GLU A CA 1
ATOM 1724 C C . GLU A 1 233 ? -9.295 -0.810 29.397 1.00 84.44 233 GLU A C 1
ATOM 1726 O O . GLU A 1 233 ? -10.037 -0.578 30.349 1.00 84.44 233 GLU A O 1
ATOM 1731 N N . SER A 1 234 ? -9.102 -2.050 28.934 1.00 86.88 234 SER A N 1
ATOM 1732 C CA . SER A 1 234 ? -9.800 -3.227 29.474 1.00 86.88 234 SER A CA 1
ATOM 1733 C C . SER A 1 234 ? -9.428 -3.528 30.932 1.00 86.88 234 SER A C 1
ATOM 1735 O O . SER A 1 234 ? -10.259 -4.043 31.674 1.00 86.88 234 SER A O 1
ATOM 1737 N N . TYR A 1 235 ? -8.209 -3.184 31.360 1.00 89.94 235 TYR A N 1
ATOM 1738 C CA . TYR A 1 235 ? -7.747 -3.335 32.747 1.00 89.94 235 TYR A CA 1
ATOM 1739 C C . TYR A 1 235 ? -7.846 -2.041 33.577 1.00 89.94 235 TYR A C 1
ATOM 1741 O O . TYR A 1 235 ? -7.312 -1.988 34.685 1.00 89.94 235 TYR A O 1
ATOM 1749 N N . GLY A 1 236 ? -8.496 -0.986 33.069 1.00 86.56 236 GLY A N 1
ATOM 1750 C CA . GLY A 1 236 ? -8.625 0.297 33.774 1.00 86.56 236 GLY A CA 1
ATOM 1751 C C . GLY A 1 236 ? -7.299 1.048 33.969 1.00 86.56 236 GLY A C 1
ATOM 1752 O O . GLY A 1 236 ? -7.173 1.871 34.875 1.00 86.56 236 GLY A O 1
ATOM 1753 N N . GLN A 1 237 ? -6.294 0.763 33.141 1.00 84.88 237 GLN A N 1
ATOM 1754 C CA . GLN A 1 237 ? -4.967 1.372 33.169 1.00 84.88 237 GLN A CA 1
ATOM 1755 C C . GLN A 1 237 ? -4.828 2.481 32.116 1.00 84.88 237 GLN A C 1
ATOM 1757 O O . GLN A 1 237 ? -5.518 2.510 31.097 1.00 84.88 237 GLN A O 1
ATOM 1762 N N . ARG A 1 238 ? -3.875 3.398 32.327 1.00 71.19 238 ARG A N 1
ATOM 1763 C CA . ARG A 1 238 ? -3.479 4.366 31.292 1.00 71.19 238 ARG A CA 1
ATOM 1764 C C . ARG A 1 238 ? -2.573 3.689 30.266 1.00 71.19 238 ARG A C 1
ATOM 1766 O O . ARG A 1 238 ? -1.550 3.117 30.629 1.00 71.19 238 ARG A O 1
ATOM 1773 N N . ALA A 1 239 ? -2.919 3.804 28.986 1.00 66.06 239 ALA A N 1
ATOM 1774 C CA . ALA A 1 239 ? -2.103 3.262 27.905 1.00 66.06 239 ALA A CA 1
ATOM 1775 C C . ALA A 1 239 ? -0.731 3.957 27.830 1.00 66.06 239 ALA A C 1
ATOM 1777 O O . ALA A 1 239 ? -0.638 5.184 27.853 1.00 66.06 239 ALA A O 1
ATOM 1778 N N . MET A 1 240 ? 0.338 3.173 27.671 1.00 58.47 240 MET A N 1
ATOM 1779 C CA . MET A 1 240 ? 1.720 3.674 27.620 1.00 58.47 240 MET A CA 1
ATOM 1780 C C . MET A 1 240 ? 1.962 4.649 26.448 1.00 58.47 240 MET A C 1
ATOM 1782 O O . MET A 1 240 ? 2.714 5.611 26.577 1.00 58.47 240 MET A O 1
ATOM 1786 N N . PHE A 1 241 ? 1.256 4.465 25.327 1.00 54.09 241 PHE A N 1
ATOM 1787 C CA . PHE A 1 241 ? 1.362 5.308 24.126 1.00 54.09 241 PHE A CA 1
ATOM 1788 C C . PHE A 1 241 ? 0.438 6.541 24.127 1.00 54.09 241 PHE A C 1
ATOM 1790 O O . PHE A 1 241 ? 0.416 7.306 23.163 1.00 54.09 241 PHE A O 1
ATOM 1797 N N . TRP A 1 242 ? -0.283 6.793 25.225 1.00 46.00 242 TRP A N 1
ATOM 1798 C CA . TRP A 1 242 ? -1.198 7.932 25.366 1.00 46.00 242 TRP A CA 1
ATOM 1799 C C . TRP A 1 242 ? -0.488 9.302 25.315 1.00 46.00 242 TRP A C 1
ATOM 1801 O O . TRP A 1 242 ? -1.063 10.288 24.850 1.00 46.00 242 TRP A O 1
ATOM 1811 N N . LEU A 1 243 ? 0.788 9.376 25.723 1.00 41.41 243 LEU A N 1
ATOM 1812 C CA . LEU A 1 243 ? 1.540 10.638 25.780 1.00 41.41 243 LEU A CA 1
ATOM 1813 C C . LEU A 1 243 ? 1.861 11.257 24.408 1.00 41.41 243 LEU A C 1
ATOM 1815 O O . LEU A 1 243 ? 2.039 12.474 24.333 1.00 41.41 243 LEU A O 1
ATOM 1819 N N . CYS A 1 244 ? 1.916 10.473 23.325 1.00 42.62 244 CYS A N 1
ATOM 1820 C CA . CYS A 1 244 ? 2.260 11.016 22.005 1.00 42.62 244 CYS A CA 1
ATOM 1821 C C . CYS A 1 244 ? 1.172 11.983 21.491 1.00 42.62 244 CYS A C 1
ATOM 1823 O O . CYS A 1 244 ? 1.488 13.046 20.960 1.00 42.62 244 CYS A O 1
ATOM 1825 N N . CYS A 1 245 ? -0.105 11.686 21.769 1.00 40.53 245 CYS A N 1
ATOM 1826 C CA . CYS A 1 245 ? -1.229 12.582 21.475 1.00 40.53 245 CYS A CA 1
ATOM 1827 C C . CYS A 1 245 ? -1.295 13.811 22.395 1.00 40.53 245 CYS A C 1
ATOM 1829 O O . CYS A 1 245 ? -1.727 14.875 21.953 1.0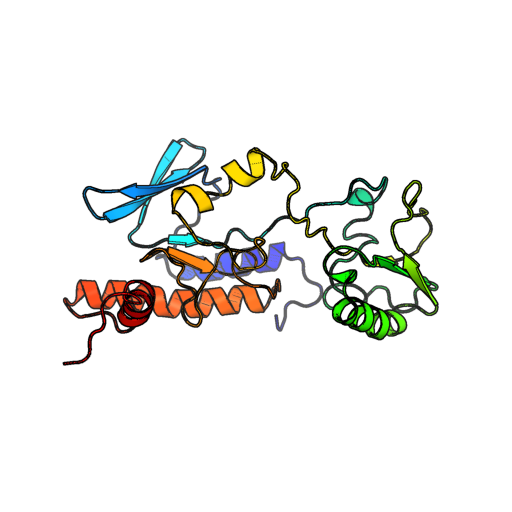0 40.53 245 CYS A O 1
ATOM 1831 N N . LEU A 1 246 ? -0.884 13.711 23.667 1.00 41.28 246 LEU A N 1
ATOM 1832 C CA . LEU A 1 246 ? -0.897 14.884 24.553 1.00 41.28 246 LEU A CA 1
ATOM 1833 C C . LEU A 1 246 ? 0.133 15.935 24.121 1.00 41.28 246 LEU A C 1
ATOM 1835 O O . LEU A 1 246 ? -0.139 17.131 24.196 1.00 41.28 246 LEU A O 1
ATOM 1839 N N . MET A 1 247 ? 1.293 15.501 23.624 1.00 37.41 247 MET A N 1
ATOM 1840 C CA . MET A 1 247 ? 2.343 16.411 23.159 1.00 37.41 247 MET A CA 1
ATOM 1841 C C . MET A 1 247 ? 1.956 17.194 21.895 1.00 37.41 247 MET A C 1
ATOM 1843 O O . MET A 1 247 ? 2.446 18.307 21.699 1.00 37.41 247 MET A O 1
ATOM 1847 N N . THR A 1 248 ? 1.059 16.669 21.054 1.00 40.97 248 THR A N 1
ATOM 1848 C CA . THR A 1 248 ? 0.553 17.387 19.872 1.00 40.97 248 THR A CA 1
ATOM 1849 C C . THR A 1 248 ? -0.650 18.274 20.195 1.00 40.97 248 THR A C 1
ATOM 1851 O O . THR A 1 248 ? -0.707 19.401 19.705 1.00 40.97 248 THR A O 1
ATOM 1854 N N . ARG A 1 249 ? -1.558 17.851 21.088 1.00 40.47 249 ARG A N 1
ATOM 1855 C CA . ARG A 1 249 ? -2.710 18.675 21.516 1.00 40.47 249 ARG A CA 1
ATOM 1856 C C . ARG A 1 249 ? -2.332 19.856 22.415 1.00 40.47 249 ARG A C 1
ATOM 1858 O O . ARG A 1 249 ? -3.066 20.838 22.451 1.00 40.47 249 ARG A O 1
ATOM 1865 N N . ASN A 1 250 ? -1.209 19.779 23.135 1.00 34.59 250 ASN A N 1
ATOM 1866 C CA . ASN A 1 250 ? -0.896 20.718 24.216 1.00 34.59 250 ASN A CA 1
ATOM 1867 C C . ASN A 1 250 ? 0.235 21.721 23.918 1.00 34.59 250 ASN A C 1
ATOM 1869 O O . ASN A 1 250 ? 0.763 22.337 24.843 1.00 34.59 250 ASN A O 1
ATOM 1873 N N . ARG A 1 251 ? 0.566 21.974 22.640 1.00 40.22 251 ARG A N 1
ATOM 1874 C CA . ARG A 1 251 ? 1.525 23.036 22.251 1.00 40.22 251 ARG A CA 1
ATOM 1875 C C . ARG A 1 251 ? 1.087 24.468 22.620 1.00 40.22 251 ARG A C 1
ATOM 1877 O O . ARG A 1 251 ? 1.845 25.398 22.382 1.00 40.22 251 ARG A O 1
ATOM 1884 N N . GLY A 1 252 ? -0.094 24.650 23.219 1.00 34.50 252 GLY A N 1
ATOM 1885 C CA . GLY A 1 252 ? -0.583 25.943 23.708 1.00 34.50 252 GLY A CA 1
ATOM 1886 C C . GLY A 1 252 ? -0.840 26.051 25.217 1.00 34.50 252 GLY A C 1
ATOM 1887 O O . GLY A 1 252 ? -1.232 27.128 25.653 1.00 34.50 252 GLY A O 1
ATOM 1888 N N . LYS A 1 253 ? -0.682 24.988 26.027 1.00 33.47 253 LYS A N 1
ATOM 1889 C CA . LYS A 1 253 ? -1.064 25.018 27.460 1.00 33.47 253 LYS A CA 1
ATOM 1890 C C . LYS A 1 253 ? -0.206 24.121 28.365 1.00 33.47 253 LYS A C 1
ATOM 1892 O O . LYS A 1 253 ? -0.731 23.378 29.190 1.00 33.47 253 LYS A O 1
ATOM 1897 N N . ILE A 1 254 ? 1.117 24.202 28.246 1.00 33.38 254 ILE A N 1
ATOM 1898 C CA . ILE A 1 254 ? 2.020 23.705 29.297 1.00 33.38 254 ILE A CA 1
ATOM 1899 C C . ILE A 1 254 ? 2.781 24.909 29.848 1.00 33.38 254 ILE A C 1
ATOM 1901 O O . ILE A 1 254 ? 3.905 25.198 29.448 1.00 33.38 254 ILE A O 1
ATOM 1905 N N . GLY A 1 255 ? 2.113 25.655 30.729 1.00 28.22 255 GLY A N 1
ATOM 1906 C CA . GLY A 1 255 ? 2.808 26.489 31.700 1.00 28.22 255 GLY A CA 1
ATOM 1907 C C . GLY A 1 255 ? 3.400 25.555 32.746 1.00 28.22 255 GLY A C 1
ATOM 1908 O O . GLY A 1 255 ? 2.667 24.776 33.351 1.00 28.22 255 GLY A O 1
ATOM 1909 N N . TRP A 1 256 ? 4.719 25.587 32.896 1.00 30.91 256 TRP A N 1
ATOM 1910 C CA . TRP A 1 256 ? 5.395 24.936 34.009 1.00 30.91 256 TRP A CA 1
ATOM 1911 C C . TRP A 1 256 ? 5.082 25.730 35.280 1.00 30.91 256 TRP A C 1
ATOM 1913 O O . TRP A 1 256 ? 5.363 26.928 35.334 1.00 30.91 256 TRP A O 1
ATOM 1923 N N . ALA A 1 257 ? 4.486 25.061 36.260 1.00 29.92 257 ALA A N 1
ATOM 1924 C CA . ALA A 1 257 ? 4.487 25.449 37.664 1.00 29.92 257 ALA A CA 1
ATOM 1925 C C . ALA A 1 257 ? 5.063 24.273 38.455 1.00 29.92 257 ALA A C 1
ATOM 1927 O O . ALA A 1 257 ? 4.718 23.121 38.094 1.00 29.92 257 ALA A O 1
#